Protein AF-A0A534BHU9-F1 (afdb_monomer)

Nearest PDB structures (foldseek):
  3d6w-assembly1_A  TM=8.985E-01  e=4.918E-09  Bacillus cereus ATCC 10987
  4xxe-assembly1_D  TM=8.549E-01  e=2.762E-06  Staphylococcus aureus subsp. aureus COL
  4g4k-assembly1_A  TM=8.585E-01  e=9.680E-06  Staphylococcus aureus
  4cbv-assembly2_F  TM=5.485E-01  e=4.728E-06  Streptococcus pneumoniae
  2cod-assembly1_A  TM=4.169E-01  e=1.077E-01  Homo sapiens

Radius of gyration: 25.85 Å; Cα contacts (8 Å, |Δi|>4): 212; chains: 1; bounding box: 42×49×82 Å

Structure (mmCIF, N/CA/C/O backbone):
data_AF-A0A534BHU9-F1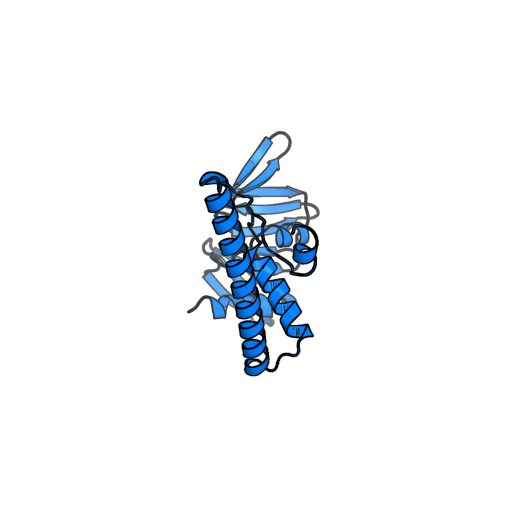
#
_entry.id   AF-A0A534BHU9-F1
#
loop_
_atom_site.group_PDB
_atom_site.id
_atom_site.type_symbol
_atom_site.label_atom_id
_atom_site.label_alt_id
_atom_site.label_comp_id
_atom_site.label_asym_id
_atom_site.label_entity_id
_atom_site.label_seq_id
_atom_site.pdbx_PDB_ins_code
_atom_site.Cartn_x
_atom_site.Cartn_y
_atom_site.Cartn_z
_atom_site.occupancy
_atom_site.B_iso_or_equiv
_atom_site.auth_seq_id
_atom_site.auth_comp_id
_atom_site.auth_asym_id
_atom_site.auth_atom_id
_atom_site.pdbx_PDB_model_num
ATOM 1 N N . TYR A 1 1 ? -9.095 -10.445 59.347 1.00 52.38 1 TYR A N 1
ATOM 2 C CA . TYR A 1 1 ? -9.124 -11.322 58.156 1.00 52.38 1 TYR A CA 1
ATOM 3 C C . TYR A 1 1 ? -8.771 -10.628 56.835 1.00 52.38 1 TYR A C 1
ATOM 5 O O . TYR A 1 1 ? -8.299 -11.319 55.950 1.00 52.38 1 TYR A O 1
ATOM 13 N N . ALA A 1 2 ? -8.911 -9.301 56.679 1.00 46.31 2 ALA A N 1
ATOM 14 C CA . ALA A 1 2 ? -8.532 -8.597 55.437 1.00 46.31 2 ALA A CA 1
ATOM 15 C C . ALA A 1 2 ? -7.009 -8.487 55.186 1.00 46.31 2 ALA A C 1
ATOM 17 O O . ALA A 1 2 ? -6.579 -8.342 54.048 1.00 46.31 2 ALA A O 1
ATOM 18 N N . ILE A 1 3 ? -6.189 -8.576 56.239 1.00 47.44 3 ILE A N 1
ATOM 19 C CA . ILE A 1 3 ? -4.742 -8.308 56.158 1.00 47.44 3 ILE A CA 1
ATOM 20 C C . ILE A 1 3 ? -3.952 -9.504 55.585 1.00 47.44 3 ILE A C 1
ATOM 22 O O . ILE A 1 3 ? -3.015 -9.293 54.830 1.00 47.44 3 ILE A O 1
ATOM 26 N N . GLN A 1 4 ? -4.378 -10.752 55.828 1.00 45.88 4 GLN A N 1
ATOM 27 C CA . GLN A 1 4 ? -3.722 -11.958 55.273 1.00 45.88 4 GLN A CA 1
ATOM 28 C C . GLN A 1 4 ? -3.989 -12.181 53.779 1.00 45.88 4 GLN A C 1
ATOM 30 O O . GLN A 1 4 ? -3.365 -13.023 53.145 1.00 45.88 4 GLN A O 1
ATOM 35 N N . ALA A 1 5 ? -4.937 -11.446 53.207 1.00 40.88 5 ALA A N 1
ATOM 36 C CA . ALA A 1 5 ? -5.355 -11.660 51.836 1.00 40.88 5 ALA A CA 1
ATOM 37 C C . ALA A 1 5 ? -4.507 -10.849 50.835 1.00 40.88 5 ALA A C 1
ATOM 39 O O . ALA A 1 5 ? -4.295 -11.272 49.698 1.00 40.88 5 ALA A O 1
ATOM 40 N N . PHE A 1 6 ? -3.923 -9.733 51.284 1.00 40.97 6 PHE A N 1
ATOM 41 C CA . PHE A 1 6 ? -3.024 -8.909 50.472 1.00 40.97 6 PHE A CA 1
ATOM 42 C C . PHE A 1 6 ? -1.741 -9.655 50.054 1.00 40.97 6 PHE A C 1
ATOM 44 O O . PHE A 1 6 ? -1.220 -9.406 48.970 1.00 40.97 6 PHE A O 1
ATOM 51 N N . GLU A 1 7 ? -1.280 -10.625 50.852 1.00 41.12 7 GLU A N 1
ATOM 52 C CA . GLU A 1 7 ? -0.132 -11.481 50.510 1.00 41.12 7 GLU A CA 1
ATOM 53 C C . GLU A 1 7 ? -0.468 -12.565 49.463 1.00 41.12 7 GLU A C 1
ATOM 55 O O . GLU A 1 7 ? 0.435 -13.118 48.839 1.00 41.12 7 GLU A O 1
ATOM 60 N N . ALA A 1 8 ? -1.751 -12.840 49.194 1.00 50.09 8 ALA A N 1
ATOM 61 C CA . ALA A 1 8 ? -2.192 -13.996 48.407 1.00 50.09 8 ALA A CA 1
ATOM 62 C C . ALA A 1 8 ? -2.598 -13.699 46.946 1.00 50.09 8 ALA A C 1
ATOM 64 O O . ALA A 1 8 ? -3.186 -14.566 46.302 1.00 50.09 8 ALA A O 1
ATOM 65 N N . ARG A 1 9 ? -2.320 -12.500 46.400 1.00 51.84 9 ARG A N 1
ATOM 66 C CA . ARG A 1 9 ? -2.707 -12.092 45.021 1.00 51.84 9 ARG A CA 1
ATOM 67 C C . ARG A 1 9 ? -4.161 -12.463 44.658 1.00 51.84 9 ARG A C 1
ATOM 69 O O . ARG A 1 9 ? -4.437 -12.906 43.543 1.00 51.84 9 ARG A O 1
ATOM 76 N N . ALA A 1 10 ? -5.095 -12.328 45.602 1.00 58.28 10 ALA A N 1
ATOM 77 C CA . ALA A 1 10 ? -6.489 -12.670 45.345 1.00 58.28 10 ALA A CA 1
ATOM 78 C C . ALA A 1 10 ? -7.069 -11.764 44.243 1.00 58.28 10 ALA A C 1
ATOM 80 O O . ALA A 1 10 ? -6.863 -10.551 44.253 1.00 58.28 10 ALA A O 1
ATOM 81 N N . VAL A 1 11 ? -7.794 -12.364 43.295 1.00 64.88 11 VAL A N 1
ATOM 82 C CA . VAL A 1 11 ? -8.365 -11.667 42.127 1.00 64.88 11 VAL A CA 1
ATOM 83 C C . VAL A 1 11 ? -9.511 -10.725 42.526 1.00 64.88 11 VAL A C 1
ATOM 85 O O . VAL A 1 11 ? -9.716 -9.704 41.874 1.00 64.88 11 VAL A O 1
ATOM 88 N N . ASP A 1 12 ? -10.255 -11.041 43.593 1.00 64.06 12 ASP A N 1
ATOM 89 C CA . ASP A 1 12 ? -11.304 -10.180 44.158 1.00 64.06 12 ASP A CA 1
ATOM 90 C C . ASP A 1 12 ? -11.687 -10.629 45.584 1.00 64.06 12 ASP A C 1
ATOM 92 O O . ASP A 1 12 ? -11.408 -11.765 45.977 1.00 64.06 12 ASP A O 1
ATOM 96 N N . TYR A 1 13 ? -12.377 -9.763 46.336 1.00 69.94 13 TYR A N 1
ATOM 97 C CA . TYR A 1 13 ? -12.886 -10.055 47.683 1.00 69.94 13 TYR A CA 1
ATOM 98 C C . TYR A 1 13 ? -14.406 -9.926 47.765 1.00 69.94 13 TYR A C 1
ATOM 100 O O . TYR A 1 13 ? -14.983 -8.897 47.408 1.00 69.94 13 TYR A O 1
ATOM 108 N N . LEU A 1 14 ? -15.049 -10.949 48.332 1.00 71.50 14 LEU A N 1
ATOM 109 C CA . LEU A 1 14 ? -16.479 -10.955 48.631 1.00 71.50 14 LEU A CA 1
ATOM 110 C C . LEU A 1 14 ? -16.693 -10.980 50.145 1.00 71.50 14 LEU A C 1
ATOM 112 O O . LEU A 1 14 ? -16.172 -11.849 50.846 1.00 71.50 14 LEU A O 1
ATOM 116 N N . LEU A 1 15 ? -17.461 -10.013 50.643 1.00 72.00 15 LEU A N 1
ATOM 117 C CA . LEU A 1 15 ? -17.857 -9.928 52.046 1.00 72.00 15 LEU A CA 1
ATOM 118 C C . LEU A 1 15 ? -19.221 -10.587 52.242 1.00 72.00 15 LEU A C 1
ATOM 120 O O . LEU A 1 15 ? -20.068 -10.552 51.353 1.00 72.00 15 LEU A O 1
ATOM 124 N N . LYS A 1 16 ? -19.421 -11.195 53.414 1.00 64.38 16 LYS A N 1
ATOM 125 C CA . LYS A 1 16 ? -20.725 -11.731 53.811 1.00 64.38 16 LYS A CA 1
ATOM 126 C C . LYS A 1 16 ? -21.612 -10.614 54.389 1.00 64.38 16 LYS A C 1
ATOM 128 O O . LYS A 1 16 ? -21.076 -9.759 55.095 1.00 64.38 16 LYS A O 1
ATOM 133 N N . PRO A 1 17 ? -22.944 -10.678 54.201 1.00 71.62 17 PRO A N 1
ATOM 134 C CA . PRO A 1 17 ? -23.668 -11.628 53.351 1.00 71.62 17 PRO A CA 1
ATOM 135 C C . PRO A 1 17 ? -23.374 -11.378 51.864 1.00 71.62 17 PRO A C 1
ATOM 137 O O . PRO A 1 17 ? -23.178 -10.241 51.450 1.00 71.62 17 PRO A O 1
ATOM 140 N N . ILE A 1 18 ? -23.267 -12.460 51.091 1.00 68.81 18 ILE A N 1
ATOM 141 C CA . ILE A 1 18 ? -22.828 -12.397 49.693 1.00 68.81 18 ILE A CA 1
ATOM 142 C C . ILE A 1 18 ? -23.961 -11.810 48.855 1.00 68.81 18 ILE A C 1
ATOM 144 O O . ILE A 1 18 ? -25.074 -12.323 48.878 1.00 68.81 18 ILE A O 1
ATOM 148 N N . ASP A 1 19 ? -23.650 -10.748 48.121 1.00 77.88 19 ASP A N 1
ATOM 149 C CA . ASP A 1 19 ? -24.538 -10.156 47.128 1.00 77.88 19 ASP A CA 1
ATOM 150 C C . ASP A 1 19 ? -24.344 -10.848 45.767 1.00 77.88 19 ASP A C 1
ATOM 152 O O . ASP A 1 19 ? -23.215 -10.960 45.275 1.00 77.88 19 ASP A O 1
ATOM 156 N N . ASP A 1 20 ? -25.434 -11.311 45.154 1.00 76.62 20 ASP A N 1
ATOM 157 C CA . ASP A 1 20 ? -25.399 -12.092 43.909 1.00 76.62 20 ASP A CA 1
ATOM 158 C C . ASP A 1 20 ? -24.826 -11.298 42.723 1.00 76.62 20 ASP A C 1
ATOM 160 O O . ASP A 1 20 ? -24.135 -11.858 41.860 1.00 76.62 20 ASP A O 1
ATOM 164 N N . ALA A 1 21 ? -25.044 -9.978 42.683 1.00 77.50 21 ALA A N 1
ATOM 165 C CA . ALA A 1 21 ? -24.487 -9.121 41.640 1.00 77.50 21 ALA A CA 1
ATOM 166 C C . ALA A 1 21 ? -22.966 -8.972 41.803 1.00 77.50 21 ALA A C 1
ATOM 168 O O . ALA A 1 21 ? -22.218 -9.083 40.825 1.00 77.50 21 ALA A O 1
ATOM 169 N N . ARG A 1 22 ? -22.482 -8.808 43.042 1.00 75.75 22 ARG A N 1
ATOM 170 C CA . ARG A 1 22 ? -21.045 -8.812 43.365 1.00 75.75 22 ARG A CA 1
ATOM 171 C C . ARG A 1 22 ? -20.397 -10.159 43.066 1.00 75.75 22 ARG A C 1
ATOM 173 O O . ARG A 1 22 ? -19.324 -10.184 42.468 1.00 75.75 22 ARG A O 1
ATOM 180 N N . PHE A 1 23 ? -21.054 -11.263 43.412 1.00 78.94 23 PHE A N 1
ATOM 181 C CA . PHE A 1 23 ? -20.570 -12.612 43.122 1.00 78.94 23 PHE A CA 1
ATOM 182 C C . PHE A 1 23 ? -20.411 -12.850 41.614 1.00 78.94 23 PHE A C 1
ATOM 184 O O . PHE A 1 23 ? -19.365 -13.317 41.156 1.00 78.94 23 PHE A O 1
ATOM 191 N N . THR A 1 24 ? -21.410 -12.449 40.826 1.00 80.75 24 THR A N 1
ATOM 192 C CA . THR A 1 24 ? -21.376 -12.563 39.362 1.00 80.75 24 THR A CA 1
ATOM 193 C C . THR A 1 24 ? -20.257 -11.713 38.756 1.00 80.75 24 THR A C 1
ATOM 195 O O . THR A 1 24 ? -19.508 -12.195 37.907 1.00 80.75 24 THR A O 1
ATOM 198 N N . ALA A 1 25 ? -20.083 -10.474 39.225 1.00 75.81 25 ALA A N 1
ATOM 199 C CA . ALA A 1 25 ? -19.005 -9.596 38.771 1.00 75.81 25 ALA A CA 1
ATOM 200 C C . ALA A 1 25 ? -17.612 -10.181 39.069 1.00 75.81 25 ALA A C 1
ATOM 202 O O . ALA A 1 25 ? -16.728 -10.151 38.210 1.00 75.81 25 ALA A O 1
ATOM 203 N N . THR A 1 26 ? -17.425 -10.770 40.253 1.00 81.06 26 THR A N 1
ATOM 204 C CA . THR A 1 26 ? -16.185 -11.465 40.618 1.00 81.06 26 THR A CA 1
ATOM 205 C C . THR A 1 26 ? -15.939 -12.692 39.733 1.00 81.06 26 THR A C 1
ATOM 207 O O . THR A 1 26 ? -14.820 -12.879 39.256 1.00 81.06 26 THR A O 1
ATOM 210 N N . LEU A 1 27 ? -16.964 -13.499 39.427 1.00 82.31 27 LEU A N 1
ATOM 211 C CA . LEU A 1 27 ? -16.830 -14.637 38.505 1.00 82.31 27 LEU A CA 1
ATOM 212 C C . LEU A 1 27 ? -16.425 -14.210 37.090 1.00 82.31 27 LEU A C 1
ATOM 214 O O . LEU A 1 27 ? -15.599 -14.881 36.467 1.00 82.31 27 LEU A O 1
ATOM 218 N N . THR A 1 28 ? -16.971 -13.103 36.582 1.00 81.06 28 THR A N 1
ATOM 219 C CA . THR A 1 28 ? -16.573 -12.541 35.283 1.00 81.06 28 THR A CA 1
ATOM 220 C C . THR A 1 28 ? -15.091 -12.175 35.281 1.00 81.06 28 THR A C 1
ATOM 222 O O . THR A 1 28 ? -14.356 -12.648 34.416 1.00 81.06 28 THR A O 1
ATOM 225 N N . ARG A 1 29 ? -14.622 -11.452 36.306 1.00 75.75 29 ARG A N 1
ATOM 226 C CA . ARG A 1 29 ? -13.206 -11.069 36.450 1.00 75.75 29 ARG A CA 1
ATOM 227 C C . ARG A 1 29 ? -12.275 -12.274 36.536 1.00 75.75 29 ARG A C 1
ATOM 229 O O . ARG A 1 29 ? -11.233 -12.293 35.890 1.00 75.75 29 ARG A O 1
ATOM 236 N N . VAL A 1 30 ? -12.654 -13.305 37.293 1.00 83.44 30 VAL A N 1
ATOM 237 C CA . VAL A 1 30 ? -11.871 -14.547 37.394 1.00 83.44 30 VAL A CA 1
ATOM 238 C C . VAL A 1 30 ? -11.801 -15.256 36.043 1.00 83.44 30 VAL A C 1
ATOM 240 O O . VAL A 1 30 ? -10.722 -15.675 35.631 1.00 83.44 30 VAL A O 1
ATOM 243 N N . ARG A 1 31 ? -12.921 -15.362 35.317 1.00 80.25 31 ARG A N 1
ATOM 244 C CA . ARG A 1 31 ? -12.945 -15.978 33.981 1.00 80.25 31 ARG A CA 1
ATOM 245 C C . ARG A 1 31 ? -12.089 -15.208 32.982 1.00 80.25 31 ARG A C 1
ATOM 247 O O . ARG A 1 31 ? -11.370 -15.835 32.211 1.00 80.25 31 ARG A O 1
ATOM 254 N N . GLU A 1 32 ? -12.149 -13.882 32.992 1.00 78.19 32 GLU A N 1
ATOM 255 C CA . GLU A 1 32 ? -11.298 -13.026 32.160 1.00 78.19 32 GLU A CA 1
ATOM 256 C C . GLU A 1 32 ? -9.820 -13.202 32.506 1.00 78.19 32 GLU A C 1
ATOM 258 O O . GLU A 1 32 ? -9.002 -13.388 31.609 1.00 78.19 32 GLU A O 1
ATOM 263 N N . HIS A 1 33 ? -9.485 -13.242 33.797 1.00 75.88 33 HIS A N 1
ATOM 264 C CA . HIS A 1 33 ? -8.118 -13.446 34.265 1.00 75.88 33 HIS A CA 1
ATOM 265 C C . HIS A 1 33 ? -7.564 -14.822 33.861 1.00 75.88 33 HIS A C 1
ATOM 267 O O . HIS A 1 33 ? -6.439 -14.920 33.374 1.00 75.88 33 HIS A O 1
ATOM 273 N N . VAL A 1 34 ? -8.368 -15.883 33.991 1.00 80.12 34 VAL A N 1
ATOM 274 C CA . VAL A 1 34 ? -8.000 -17.236 33.543 1.00 80.12 34 VAL A CA 1
ATOM 275 C C . VAL A 1 34 ? -7.830 -17.274 32.026 1.00 80.12 34 VAL A C 1
ATOM 277 O O . VAL A 1 34 ? -6.812 -17.762 31.553 1.00 80.12 34 VAL A O 1
ATOM 280 N N . ARG A 1 35 ? -8.769 -16.706 31.258 1.00 74.25 35 ARG A N 1
ATOM 281 C CA . ARG A 1 35 ? -8.675 -16.643 29.789 1.00 74.25 35 ARG A CA 1
ATOM 282 C C . ARG A 1 35 ? -7.431 -15.893 29.323 1.00 74.25 35 ARG A C 1
ATOM 284 O O . ARG A 1 35 ? -6.750 -16.374 28.425 1.00 74.25 35 ARG A O 1
ATOM 291 N N . ALA A 1 36 ? -7.127 -14.749 29.934 1.00 68.44 36 ALA A N 1
ATOM 292 C CA . ALA A 1 36 ? -5.945 -13.960 29.606 1.00 68.44 36 ALA A CA 1
ATOM 293 C C . ALA A 1 36 ? -4.651 -14.737 29.887 1.00 68.44 36 ALA A C 1
ATOM 295 O O . ALA A 1 36 ? -3.748 -14.742 29.053 1.00 68.44 36 ALA A O 1
ATOM 296 N N . ARG A 1 37 ? -4.585 -15.446 31.023 1.00 75.44 37 ARG A N 1
ATOM 297 C CA . ARG A 1 37 ? -3.434 -16.281 31.380 1.00 75.44 37 ARG A CA 1
ATOM 298 C C . ARG A 1 37 ? -3.267 -17.462 30.423 1.00 75.44 37 ARG A C 1
ATOM 300 O O . ARG A 1 37 ? -2.190 -17.647 29.878 1.00 75.44 37 ARG A O 1
ATOM 307 N N . THR A 1 38 ? -4.343 -18.197 30.143 1.00 74.62 38 THR A N 1
ATOM 308 C CA . THR A 1 38 ? -4.312 -19.329 29.206 1.00 74.62 38 THR A CA 1
ATOM 309 C C . THR A 1 38 ? -3.932 -18.892 27.792 1.00 74.62 38 THR A C 1
ATOM 311 O O . THR A 1 38 ? -3.168 -19.588 27.134 1.00 74.62 38 THR A O 1
ATOM 314 N N . ALA A 1 39 ? -4.419 -17.739 27.325 1.00 66.75 39 ALA A N 1
ATOM 315 C CA . ALA A 1 39 ? -4.053 -17.205 26.015 1.00 66.75 39 ALA A CA 1
ATOM 316 C C . ALA A 1 39 ? -2.567 -16.808 25.940 1.00 66.75 39 ALA A C 1
ATOM 318 O O . ALA A 1 39 ? -1.932 -17.038 24.913 1.00 66.75 39 ALA A O 1
ATOM 319 N N . ALA A 1 40 ? -2.007 -16.243 27.016 1.00 67.50 40 ALA A N 1
ATOM 320 C CA . ALA A 1 40 ? -0.579 -15.941 27.101 1.00 67.50 40 ALA A CA 1
ATOM 321 C C . ALA A 1 40 ? 0.268 -17.224 27.087 1.00 67.50 40 ALA A C 1
ATOM 323 O O . ALA A 1 40 ? 1.159 -17.343 26.252 1.00 67.50 40 ALA A O 1
ATOM 324 N N . ASP A 1 41 ? -0.090 -18.220 27.905 1.00 73.62 41 ASP A N 1
ATOM 325 C CA . ASP A 1 41 ? 0.606 -19.513 27.957 1.00 73.62 41 ASP A CA 1
ATOM 326 C C . ASP A 1 41 ? 0.547 -20.245 26.599 1.00 73.62 41 ASP A C 1
ATOM 328 O O . ASP A 1 41 ? 1.526 -20.834 26.143 1.00 73.62 41 ASP A O 1
ATOM 332 N N . GLN A 1 42 ? -0.604 -20.194 25.917 1.00 72.06 42 GLN A N 1
ATOM 333 C CA . GLN A 1 42 ? -0.780 -20.772 24.581 1.00 72.06 42 GLN A CA 1
ATOM 334 C C . GLN A 1 42 ? 0.060 -20.056 23.524 1.00 72.06 42 GLN A C 1
ATOM 336 O O . GLN A 1 42 ? 0.652 -20.719 22.675 1.00 72.06 42 GLN A O 1
ATOM 341 N N . ARG A 1 43 ? 0.118 -18.720 23.566 1.00 70.62 43 ARG A N 1
ATOM 342 C CA . ARG A 1 43 ? 0.974 -17.931 22.677 1.00 70.62 43 ARG A CA 1
ATOM 343 C C . ARG A 1 43 ? 2.435 -18.311 22.881 1.00 70.62 43 ARG A C 1
ATOM 345 O O . ARG A 1 43 ? 3.101 -18.614 21.903 1.00 70.62 43 ARG A O 1
ATOM 352 N N . ASP A 1 44 ? 2.909 -18.333 24.121 1.00 71.56 44 ASP A N 1
ATOM 353 C CA . ASP A 1 44 ? 4.317 -18.594 24.427 1.00 71.56 44 ASP A CA 1
ATOM 354 C C . ASP A 1 44 ? 4.720 -20.012 23.984 1.00 71.56 44 ASP A C 1
ATOM 356 O O . ASP A 1 44 ? 5.752 -20.193 23.341 1.00 71.56 44 ASP A O 1
ATOM 360 N N . ARG A 1 45 ? 3.830 -20.996 24.171 1.00 75.12 45 ARG A N 1
ATOM 361 C CA . ARG A 1 45 ? 4.017 -22.361 23.657 1.00 75.12 45 ARG A CA 1
ATOM 362 C C . ARG A 1 45 ? 4.036 -22.441 22.127 1.00 75.12 45 ARG A C 1
ATOM 364 O O . ARG A 1 45 ? 4.788 -23.226 21.560 1.00 75.12 45 ARG A O 1
ATOM 371 N N . LEU A 1 46 ? 3.193 -21.667 21.440 1.00 75.50 46 LEU A N 1
ATOM 372 C CA . LEU A 1 46 ? 3.215 -21.600 19.975 1.00 75.50 46 LEU A CA 1
ATOM 373 C C . LEU A 1 46 ? 4.514 -20.967 19.465 1.00 75.50 46 LEU A C 1
ATOM 375 O O . LEU A 1 46 ? 5.049 -21.422 18.458 1.00 75.50 46 LEU A O 1
ATOM 379 N N . LEU A 1 47 ? 5.026 -19.945 20.154 1.00 68.25 47 LEU A N 1
ATOM 380 C CA . LEU A 1 47 ? 6.284 -19.287 19.798 1.00 68.25 47 LEU A CA 1
ATOM 381 C C . LEU A 1 47 ? 7.480 -20.230 19.928 1.00 68.25 47 LEU A C 1
ATOM 383 O O . LEU A 1 47 ? 8.312 -20.267 19.025 1.00 68.25 47 LEU A O 1
ATOM 387 N N . GLU A 1 48 ? 7.519 -21.029 20.992 1.00 73.00 48 GLU A N 1
ATOM 388 C CA . GLU A 1 48 ? 8.539 -22.060 21.210 1.00 73.00 48 GLU A CA 1
ATOM 389 C C . GLU A 1 48 ? 8.564 -23.079 20.058 1.00 73.00 48 GLU A C 1
ATOM 391 O O . GLU A 1 48 ? 9.598 -23.287 19.425 1.00 73.00 48 GLU A O 1
ATOM 396 N N . ILE A 1 49 ? 7.397 -23.619 19.690 1.00 77.38 49 ILE A N 1
ATOM 397 C CA . ILE A 1 49 ? 7.267 -24.580 18.583 1.00 77.38 49 ILE A CA 1
ATOM 398 C C . ILE A 1 49 ? 7.701 -23.959 17.244 1.00 77.38 49 ILE A C 1
ATOM 400 O O . ILE A 1 49 ? 8.376 -24.603 16.441 1.00 77.38 49 ILE A O 1
ATOM 404 N N . ILE A 1 50 ? 7.314 -22.708 16.973 1.00 73.25 50 ILE A N 1
ATOM 405 C CA . ILE A 1 50 ? 7.680 -22.024 15.724 1.00 73.25 50 ILE A CA 1
ATOM 406 C C . ILE A 1 50 ? 9.194 -21.785 15.659 1.00 73.25 50 ILE A C 1
ATOM 408 O O . ILE A 1 50 ? 9.784 -21.989 14.594 1.00 73.25 50 ILE A O 1
ATOM 412 N N . ALA A 1 51 ? 9.828 -21.390 16.767 1.00 69.81 51 ALA A N 1
ATOM 413 C CA . ALA A 1 51 ? 11.276 -21.202 16.844 1.00 69.81 51 ALA A CA 1
ATOM 414 C C . ALA A 1 51 ? 12.034 -22.511 16.561 1.00 69.81 51 ALA A C 1
ATOM 416 O O . ALA A 1 51 ? 12.976 -22.514 15.766 1.00 69.81 51 ALA A O 1
ATOM 417 N N . GLU A 1 52 ? 11.572 -23.632 17.125 1.00 70.19 52 GLU A N 1
ATOM 418 C CA . GLU A 1 52 ? 12.145 -24.960 16.869 1.00 70.19 52 GLU A CA 1
ATOM 419 C C . GLU A 1 52 ? 12.004 -25.394 15.402 1.00 70.19 52 GLU A C 1
ATOM 421 O O . GLU A 1 52 ? 12.971 -25.861 14.800 1.00 70.19 52 GLU A O 1
ATOM 426 N N . ILE A 1 53 ? 10.821 -25.222 14.800 1.00 73.81 53 ILE A N 1
ATOM 427 C CA . ILE A 1 53 ? 10.550 -25.681 13.426 1.00 73.81 53 ILE A CA 1
ATOM 428 C C . ILE A 1 53 ? 11.303 -24.843 12.384 1.00 73.81 53 ILE A C 1
ATOM 430 O O . ILE A 1 53 ? 11.763 -25.374 11.373 1.00 73.81 53 ILE A O 1
ATOM 434 N N . THR A 1 54 ? 11.395 -23.528 12.590 1.00 68.44 54 THR A N 1
ATOM 435 C CA . THR A 1 54 ? 11.922 -22.599 11.578 1.00 68.44 54 THR A CA 1
ATOM 436 C C . THR A 1 54 ? 13.425 -22.350 11.688 1.00 68.44 54 THR A C 1
ATOM 438 O O . THR A 1 54 ? 14.004 -21.784 10.760 1.00 68.44 54 THR A O 1
ATOM 441 N N . GLY A 1 55 ? 14.070 -22.732 12.800 1.00 64.38 55 GLY A N 1
ATOM 442 C CA . GLY A 1 55 ? 15.498 -22.479 13.043 1.00 64.38 55 GLY A CA 1
ATOM 443 C C . GLY A 1 55 ? 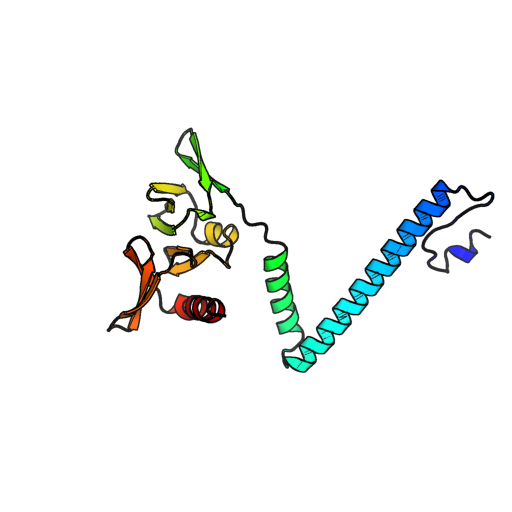15.876 -20.992 13.033 1.00 64.38 55 GLY A C 1
ATOM 444 O O . GLY A 1 55 ? 17.052 -20.640 12.942 1.00 64.38 55 GLY A O 1
ATOM 445 N N . CYS A 1 56 ? 14.881 -20.107 13.088 1.00 59.38 56 CYS A N 1
ATOM 446 C CA . CYS A 1 56 ? 15.045 -18.665 13.114 1.00 59.38 56 CYS A CA 1
ATOM 447 C C . CYS A 1 56 ? 15.251 -18.231 14.568 1.00 59.38 56 CYS A C 1
ATOM 449 O O . CYS A 1 56 ? 14.399 -18.487 15.415 1.00 59.38 56 CYS A O 1
ATOM 451 N N . GLY A 1 57 ? 16.386 -17.596 14.875 1.00 61.84 57 GLY A N 1
ATOM 452 C CA . GLY A 1 57 ? 16.670 -17.111 16.232 1.00 61.84 57 GLY A CA 1
ATOM 453 C C . GLY A 1 57 ? 15.641 -16.082 16.727 1.00 61.84 57 GLY A C 1
ATOM 454 O O . GLY A 1 57 ? 14.967 -15.440 15.920 1.00 61.84 57 GLY A O 1
ATOM 455 N N . GLU A 1 58 ? 15.559 -15.889 18.050 1.00 56.16 58 GLU A N 1
ATOM 456 C CA . GLU A 1 58 ? 14.562 -15.031 18.729 1.00 56.16 58 GLU A CA 1
ATOM 457 C C . GLU A 1 58 ? 14.384 -13.641 18.084 1.00 56.16 58 GLU A C 1
ATOM 459 O O . GLU A 1 58 ? 13.258 -13.208 17.851 1.00 56.16 58 GLU A O 1
ATOM 464 N N . LEU A 1 59 ? 15.479 -12.975 17.691 1.00 53.91 59 LEU A N 1
ATOM 465 C CA . LEU A 1 59 ? 15.443 -11.647 17.053 1.00 53.91 59 LEU A CA 1
ATOM 466 C C . LEU A 1 59 ? 14.726 -11.634 15.689 1.00 53.91 59 LEU A C 1
ATOM 468 O O . LEU A 1 59 ? 14.081 -10.646 15.339 1.00 53.91 59 LEU A O 1
ATOM 472 N N . ALA A 1 60 ? 14.826 -12.716 14.912 1.00 64.12 60 ALA A N 1
ATOM 473 C CA . ALA A 1 60 ? 14.141 -12.837 13.625 1.00 64.12 60 ALA A CA 1
ATOM 474 C C . ALA A 1 60 ? 12.643 -13.127 13.813 1.00 64.12 60 ALA A C 1
ATOM 476 O O . ALA A 1 60 ? 11.816 -12.676 13.018 1.00 64.12 60 ALA A O 1
ATOM 477 N N . LEU A 1 61 ? 12.286 -13.840 14.885 1.00 64.31 61 LEU A N 1
ATOM 478 C CA . LEU A 1 61 ? 10.900 -14.144 15.224 1.00 64.31 61 LEU A CA 1
ATOM 479 C C . LEU A 1 61 ? 10.149 -12.895 15.696 1.00 64.31 61 LEU A C 1
ATOM 481 O O . LEU A 1 61 ? 9.040 -12.650 15.225 1.00 64.31 61 LEU A O 1
ATOM 485 N N . ASP A 1 62 ? 10.765 -12.060 16.535 1.00 63.03 62 ASP A N 1
ATOM 486 C CA . ASP A 1 62 ? 10.183 -10.777 16.952 1.00 63.03 62 ASP A CA 1
ATOM 487 C C . ASP A 1 62 ? 9.896 -9.858 15.759 1.00 63.03 62 ASP A C 1
ATOM 489 O O . ASP A 1 62 ? 8.845 -9.213 15.696 1.00 63.03 62 ASP A O 1
ATOM 493 N N . GLU A 1 63 ? 10.784 -9.832 14.762 1.00 64.38 63 GLU A N 1
ATOM 494 C CA . GLU A 1 63 ? 10.565 -9.060 13.540 1.00 64.38 63 GLU A CA 1
ATOM 495 C C . GLU A 1 63 ? 9.396 -9.620 12.708 1.00 64.38 63 GLU A C 1
ATOM 497 O O . GLU A 1 63 ? 8.560 -8.857 12.207 1.00 64.38 63 GLU A O 1
ATOM 502 N N . LEU A 1 64 ? 9.282 -10.947 12.597 1.00 64.75 64 LEU A N 1
ATOM 503 C CA . LEU A 1 64 ? 8.161 -11.612 11.925 1.00 64.75 64 LEU A CA 1
ATOM 504 C C . LEU A 1 64 ? 6.831 -11.373 12.649 1.00 64.75 64 LEU A C 1
ATOM 506 O O . LEU A 1 64 ? 5.827 -11.084 11.996 1.00 64.75 64 LEU A O 1
ATOM 510 N N . LEU A 1 65 ? 6.818 -11.417 13.982 1.00 66.25 65 LEU A N 1
ATOM 511 C CA . LEU A 1 65 ? 5.641 -11.115 14.795 1.00 66.25 65 LEU A CA 1
ATOM 512 C C . LEU A 1 65 ? 5.265 -9.639 14.723 1.00 66.25 65 LEU A C 1
ATOM 514 O O . LEU A 1 65 ? 4.083 -9.330 14.621 1.00 66.25 65 LEU A O 1
ATOM 518 N N . ALA A 1 66 ? 6.227 -8.715 14.722 1.00 64.19 66 ALA A N 1
ATOM 519 C CA . ALA A 1 66 ? 5.959 -7.288 14.553 1.00 64.19 66 ALA A CA 1
ATOM 520 C C . ALA A 1 66 ? 5.357 -6.987 13.169 1.00 64.19 66 ALA A C 1
ATOM 522 O O . ALA A 1 66 ? 4.415 -6.195 13.057 1.00 64.19 66 ALA A O 1
ATOM 523 N N . ARG A 1 67 ? 5.848 -7.657 12.117 1.00 61.06 67 ARG A N 1
ATOM 524 C CA . ARG A 1 67 ? 5.253 -7.611 10.770 1.00 61.06 67 ARG A CA 1
ATOM 525 C C . ARG A 1 67 ? 3.852 -8.221 10.755 1.00 61.06 67 ARG A C 1
ATOM 527 O O . ARG A 1 67 ? 2.932 -7.600 10.227 1.00 61.06 67 ARG A O 1
ATOM 534 N N . GLY A 1 68 ? 3.670 -9.385 11.376 1.00 60.09 68 GLY A N 1
ATOM 535 C CA . GLY A 1 68 ? 2.377 -10.058 11.498 1.00 60.09 68 GLY A CA 1
ATOM 536 C C . GLY A 1 68 ? 1.357 -9.227 12.273 1.00 60.09 68 GLY A C 1
ATOM 537 O O . GLY A 1 68 ? 0.218 -9.090 11.845 1.00 60.09 68 GLY A O 1
ATOM 538 N N . ARG A 1 69 ? 1.776 -8.582 13.363 1.00 58.94 69 ARG A N 1
ATOM 539 C CA . ARG A 1 69 ? 0.932 -7.730 14.201 1.00 58.94 69 ARG A CA 1
ATOM 540 C C . ARG A 1 69 ? 0.526 -6.448 13.484 1.00 58.94 69 ARG A C 1
ATOM 542 O O . ARG A 1 69 ? -0.650 -6.119 13.504 1.00 58.94 69 ARG A O 1
ATOM 549 N N . LYS A 1 70 ? 1.432 -5.795 12.744 1.00 55.44 70 LYS A N 1
ATOM 550 C CA . LYS A 1 70 ? 1.055 -4.707 11.819 1.00 55.44 70 LYS A CA 1
ATOM 551 C C . LYS A 1 70 ? 0.069 -5.170 10.742 1.00 55.44 70 LYS A C 1
ATOM 553 O O . LYS A 1 70 ? -0.838 -4.423 10.401 1.00 55.44 70 LYS A O 1
ATOM 558 N N . ALA A 1 71 ? 0.219 -6.395 10.239 1.00 55.78 71 ALA A N 1
ATOM 559 C CA . ALA A 1 71 ? -0.698 -6.970 9.257 1.00 55.78 71 ALA A CA 1
ATOM 560 C C . ALA A 1 71 ? -2.068 -7.376 9.844 1.00 55.78 71 ALA A C 1
ATOM 562 O O . ALA A 1 71 ? -3.013 -7.555 9.081 1.00 55.78 71 ALA A O 1
ATOM 563 N N . ILE A 1 72 ? -2.183 -7.541 11.169 1.00 54.19 72 ILE A N 1
ATOM 564 C CA . ILE A 1 72 ? -3.433 -7.871 11.879 1.00 54.19 72 ILE A CA 1
ATOM 565 C C 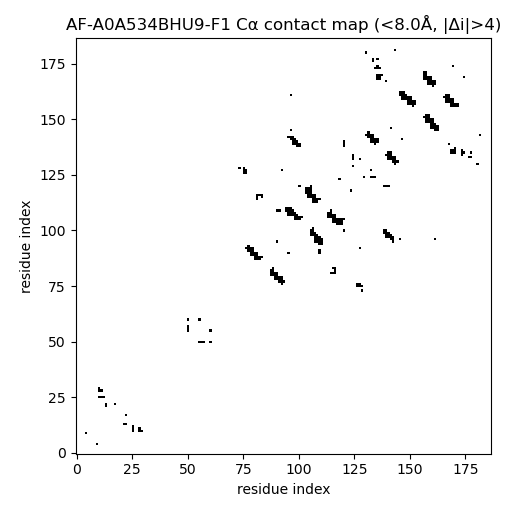. ILE A 1 72 ? -4.121 -6.601 12.419 1.00 54.19 72 ILE A C 1
ATOM 567 O O . ILE A 1 72 ? -5.342 -6.496 12.341 1.00 54.19 72 ILE A O 1
ATOM 571 N N . ASP A 1 73 ? -3.356 -5.615 12.902 1.00 52.78 73 ASP A N 1
ATOM 572 C CA . ASP A 1 73 ? -3.860 -4.322 13.405 1.00 52.78 73 ASP A CA 1
ATOM 573 C C . ASP A 1 73 ? -4.180 -3.315 12.271 1.00 52.78 73 ASP A C 1
ATOM 575 O O . ASP A 1 73 ? -4.771 -2.257 12.506 1.00 52.78 73 ASP A O 1
ATOM 579 N N . GLY A 1 74 ? -3.815 -3.637 11.025 1.00 53.09 74 GLY A N 1
ATOM 580 C CA . GLY A 1 74 ? -3.963 -2.795 9.838 1.00 53.09 74 GLY A CA 1
ATOM 581 C C . GLY A 1 74 ? -5.391 -2.707 9.299 1.00 53.09 74 GLY A C 1
ATOM 582 O O . GLY A 1 74 ? -5.689 -3.237 8.231 1.00 53.09 74 GLY A O 1
ATOM 583 N N . ARG A 1 75 ? -6.290 -1.983 9.978 1.00 63.78 75 ARG A N 1
ATOM 584 C CA . ARG A 1 75 ? -7.482 -1.455 9.289 1.00 63.78 75 ARG A CA 1
ATOM 585 C C . ARG A 1 75 ? -7.044 -0.349 8.331 1.00 63.78 75 ARG A C 1
ATOM 587 O O . ARG A 1 75 ? -7.068 0.831 8.671 1.00 63.78 75 ARG A O 1
ATOM 594 N N . HIS A 1 76 ? -6.619 -0.753 7.141 1.00 74.06 76 HIS A N 1
ATOM 595 C CA . HIS A 1 76 ? -6.422 0.147 6.014 1.00 74.06 76 HIS A CA 1
ATOM 596 C C . HIS A 1 76 ? -7.767 0.793 5.640 1.00 74.06 76 HIS A C 1
ATOM 598 O O . HIS A 1 76 ? -8.813 0.146 5.758 1.00 74.06 76 HIS A O 1
ATOM 604 N N . PRO A 1 77 ? -7.788 2.074 5.238 1.00 75.88 77 PRO A N 1
ATOM 605 C CA . PRO A 1 77 ? -9.028 2.755 4.916 1.00 75.88 77 PRO A CA 1
ATOM 606 C C . PRO A 1 77 ? -9.656 2.134 3.664 1.00 75.88 77 PRO A C 1
ATOM 608 O O . PRO A 1 77 ? -9.007 1.997 2.634 1.00 75.88 77 PRO A O 1
ATOM 611 N N . GLU A 1 78 ? -10.950 1.821 3.720 1.00 83.06 78 GLU A N 1
ATOM 612 C CA . GLU A 1 78 ? -11.704 1.370 2.537 1.00 83.06 78 GLU A CA 1
ATOM 613 C C . GLU A 1 78 ? -11.927 2.507 1.523 1.00 83.06 78 GLU A C 1
ATOM 615 O O . GLU A 1 78 ? -12.215 2.276 0.346 1.00 83.06 78 GLU A O 1
ATOM 620 N N . VAL A 1 79 ? -11.802 3.757 1.983 1.00 85.12 79 VAL A N 1
ATOM 621 C CA . VAL A 1 79 ? -12.059 4.969 1.206 1.00 85.12 79 VAL A CA 1
ATOM 622 C C . VAL A 1 79 ? -10.968 5.999 1.467 1.00 85.12 79 VAL A C 1
ATOM 624 O O . VAL A 1 79 ? -10.738 6.389 2.611 1.00 85.12 79 VAL A O 1
ATOM 627 N N . LEU A 1 80 ? -10.363 6.497 0.394 1.00 87.19 80 LEU A N 1
ATOM 628 C CA . LEU A 1 80 ? -9.357 7.544 0.412 1.00 87.19 80 LEU A CA 1
ATOM 629 C C . LEU A 1 80 ? -10.009 8.906 0.101 1.00 87.19 80 LEU A C 1
ATOM 631 O O . LEU A 1 80 ? -10.525 9.102 -1.003 1.00 87.19 80 LEU A O 1
ATOM 635 N N . PRO A 1 81 ? -10.038 9.858 1.051 1.00 84.38 81 PRO A N 1
ATOM 636 C CA . PRO A 1 81 ? -10.510 11.211 0.783 1.00 84.38 81 PRO A CA 1
ATOM 637 C C . PRO A 1 81 ? -9.434 12.011 0.035 1.00 84.38 81 PRO A C 1
ATOM 639 O O . PRO A 1 81 ? -8.344 12.239 0.553 1.00 84.38 81 PRO A O 1
ATOM 642 N N . ILE A 1 82 ? -9.753 12.477 -1.169 1.00 87.38 82 ILE A N 1
ATOM 643 C CA . ILE A 1 82 ? -8.867 13.282 -2.011 1.00 87.38 82 ILE A CA 1
ATOM 644 C C . ILE A 1 82 ? -9.427 14.695 -2.100 1.00 87.38 82 ILE A C 1
ATOM 646 O O . ILE A 1 82 ? -10.539 14.919 -2.580 1.00 87.38 82 ILE A O 1
ATOM 650 N N . ARG A 1 83 ? -8.645 15.670 -1.640 1.00 78.81 83 ARG A N 1
ATOM 651 C CA . ARG A 1 83 ? -9.028 17.079 -1.700 1.00 78.81 83 ARG A CA 1
ATOM 652 C C . ARG A 1 83 ? -8.695 17.659 -3.072 1.00 78.81 83 ARG A C 1
ATOM 654 O O . ARG A 1 83 ? -7.528 17.874 -3.385 1.00 78.81 83 ARG A O 1
ATOM 661 N N . GLN A 1 84 ? -9.722 17.966 -3.854 1.00 78.19 84 GLN A N 1
ATOM 662 C CA . GLN A 1 84 ? -9.617 18.638 -5.146 1.00 78.19 84 GLN A CA 1
ATOM 663 C C . GLN A 1 84 ? -10.081 20.093 -4.983 1.00 78.19 84 GLN A C 1
ATOM 665 O O . GLN A 1 84 ? -11.258 20.430 -5.092 1.00 78.19 84 GLN A O 1
ATOM 670 N N . GLY A 1 85 ? -9.145 20.978 -4.625 1.00 77.12 85 GLY A N 1
ATOM 671 C CA . GLY A 1 85 ? -9.440 22.391 -4.370 1.00 77.12 85 GLY A CA 1
ATOM 672 C C . GLY A 1 85 ? -10.354 22.606 -3.153 1.00 77.12 85 GLY A C 1
ATOM 673 O O . GLY A 1 85 ? -9.902 22.516 -2.004 1.00 77.12 85 GLY A O 1
ATOM 674 N N . ARG A 1 86 ? -11.629 22.942 -3.408 1.00 78.19 86 ARG A N 1
ATOM 675 C CA . ARG A 1 86 ? -12.662 23.178 -2.376 1.00 78.19 86 ARG A CA 1
ATOM 676 C C . ARG A 1 86 ? -13.518 21.950 -2.070 1.00 78.19 86 ARG A C 1
ATOM 678 O O . ARG A 1 86 ? -14.217 21.961 -1.062 1.00 78.19 86 ARG A O 1
ATOM 685 N N . GLU A 1 87 ? -13.434 20.910 -2.889 1.00 79.38 87 GLU A N 1
ATOM 686 C CA . GLU A 1 87 ? -14.231 19.696 -2.740 1.00 79.38 87 GLU A CA 1
ATOM 687 C C . GLU A 1 87 ? -13.363 18.535 -2.246 1.00 79.38 87 GLU A C 1
ATOM 689 O O . GLU A 1 87 ? -12.166 18.453 -2.534 1.00 79.38 87 GLU A O 1
ATOM 694 N N . THR A 1 88 ? -13.968 17.633 -1.475 1.00 82.00 88 THR A N 1
ATOM 695 C CA . THR A 1 88 ? -13.331 16.384 -1.044 1.00 82.00 88 THR A CA 1
ATOM 696 C C . THR A 1 88 ? -14.040 15.234 -1.737 1.00 82.00 88 THR A C 1
ATOM 698 O O . THR A 1 88 ? -15.180 14.911 -1.404 1.00 82.00 88 THR A O 1
ATOM 701 N N . VAL A 1 89 ? -13.353 14.606 -2.685 1.00 86.00 89 VAL A N 1
ATOM 702 C CA . VAL A 1 89 ? -13.841 13.426 -3.397 1.00 86.00 89 VAL A CA 1
ATOM 703 C C . VAL A 1 89 ? -13.456 12.188 -2.598 1.00 86.00 89 VAL A C 1
ATOM 705 O O . VAL A 1 89 ? -12.314 12.040 -2.169 1.00 86.00 89 VAL A O 1
ATOM 708 N N . ARG A 1 90 ? -14.410 11.290 -2.368 1.00 87.31 90 ARG A N 1
ATOM 709 C CA . ARG A 1 90 ? -14.171 10.021 -1.676 1.00 87.31 90 ARG A CA 1
ATOM 710 C C . ARG A 1 90 ? -13.945 8.925 -2.711 1.00 87.31 90 ARG A C 1
ATOM 712 O O . ARG A 1 90 ? -14.887 8.543 -3.395 1.00 87.31 90 ARG A O 1
ATOM 719 N N . VAL A 1 91 ? -12.718 8.422 -2.811 1.00 88.50 91 VAL A N 1
ATOM 720 C CA . VAL A 1 91 ? -12.352 7.353 -3.751 1.00 88.50 91 VAL A CA 1
ATOM 721 C C . VAL A 1 91 ? -12.318 6.021 -3.018 1.00 88.50 91 VAL A C 1
ATOM 723 O O . VAL A 1 91 ? -11.664 5.901 -1.985 1.00 88.50 91 VAL A O 1
ATOM 726 N N . SER A 1 92 ? -13.024 5.011 -3.526 1.00 89.62 92 SER A N 1
ATOM 727 C CA . SER A 1 92 ? -12.945 3.661 -2.960 1.00 89.62 92 SER A CA 1
ATOM 728 C C . SER A 1 92 ? -11.567 3.069 -3.239 1.00 89.62 92 SER A C 1
ATOM 730 O O . SER A 1 92 ? -11.153 2.987 -4.396 1.00 89.62 92 SER A O 1
ATOM 732 N N . VAL A 1 93 ? -10.872 2.610 -2.199 1.00 89.69 93 VAL A N 1
ATOM 733 C CA . VAL A 1 93 ? -9.541 2.007 -2.347 1.00 89.69 93 VAL A CA 1
ATOM 734 C C . VAL A 1 93 ? -9.607 0.738 -3.196 1.00 89.69 93 VAL A C 1
ATOM 736 O O . VAL A 1 93 ? -8.733 0.513 -4.024 1.00 89.69 93 VAL A O 1
ATOM 739 N N . ALA A 1 94 ? -10.690 -0.035 -3.098 1.00 88.00 94 ALA A N 1
ATOM 740 C CA . ALA A 1 94 ? -10.898 -1.225 -3.923 1.00 88.00 94 ALA A CA 1
ATOM 741 C C . ALA A 1 94 ? -10.988 -0.926 -5.433 1.00 88.00 94 ALA A C 1
ATOM 743 O O . ALA A 1 94 ? -10.712 -1.809 -6.238 1.00 88.00 94 ALA A O 1
ATOM 744 N N . SER A 1 95 ? -11.363 0.303 -5.810 1.00 89.62 95 SER A N 1
ATOM 745 C CA . SER A 1 95 ? -11.455 0.731 -7.212 1.00 89.62 95 SER A CA 1
ATOM 746 C C . SER A 1 95 ? -10.145 1.270 -7.788 1.00 89.62 95 SER A C 1
ATOM 748 O O . SER A 1 95 ? -10.086 1.524 -8.988 1.00 89.62 95 SER A O 1
ATOM 750 N N . ILE A 1 96 ? -9.113 1.463 -6.957 1.00 92.81 96 ILE A N 1
ATOM 751 C CA . ILE A 1 96 ? -7.812 1.972 -7.400 1.00 92.81 96 ILE A CA 1
ATOM 752 C C . ILE A 1 96 ? -7.076 0.867 -8.159 1.00 92.81 96 ILE A C 1
ATOM 754 O O . ILE A 1 96 ? -6.844 -0.222 -7.629 1.00 92.81 96 ILE A O 1
ATOM 758 N N . GLU A 1 97 ? -6.676 1.177 -9.386 1.00 92.31 97 GLU A N 1
ATOM 759 C CA . GLU A 1 97 ? -5.939 0.292 -10.286 1.00 92.31 97 GLU A CA 1
ATOM 760 C C . GLU A 1 97 ? -4.429 0.456 -10.086 1.00 92.31 97 GLU A C 1
ATOM 762 O O . GLU A 1 97 ? -3.693 -0.510 -9.867 1.00 92.31 97 GLU A O 1
ATOM 767 N N . TRP A 1 98 ? -3.965 1.704 -10.106 1.00 94.38 98 TRP A N 1
ATOM 768 C CA . TRP A 1 98 ? -2.565 2.059 -9.913 1.00 94.38 98 TRP A CA 1
ATOM 769 C C . TRP A 1 98 ? -2.419 3.528 -9.524 1.00 94.38 98 TRP A C 1
ATOM 771 O O . TRP A 1 98 ? -3.347 4.330 -9.643 1.00 94.38 98 TRP A O 1
ATOM 781 N N . ILE A 1 99 ? -1.236 3.866 -9.025 1.00 94.56 99 ILE A N 1
ATOM 782 C CA . ILE A 1 99 ? -0.864 5.214 -8.622 1.00 94.56 99 ILE A CA 1
ATOM 783 C C . ILE A 1 99 ? 0.509 5.529 -9.197 1.00 94.56 99 ILE A C 1
ATOM 785 O O . ILE A 1 99 ? 1.441 4.740 -9.012 1.00 94.56 99 ILE A O 1
ATOM 789 N N . ASP A 1 100 ? 0.652 6.686 -9.836 1.00 94.06 100 ASP A N 1
ATOM 790 C CA . ASP A 1 100 ? 1.934 7.197 -10.310 1.00 94.06 100 ASP A CA 1
ATOM 791 C C . ASP A 1 100 ? 2.266 8.587 -9.752 1.00 94.06 100 ASP A C 1
ATOM 793 O O . ASP A 1 100 ? 1.390 9.362 -9.371 1.00 94.06 100 ASP A O 1
ATOM 797 N N . ALA A 1 101 ? 3.561 8.885 -9.652 1.00 90.88 101 ALA A N 1
A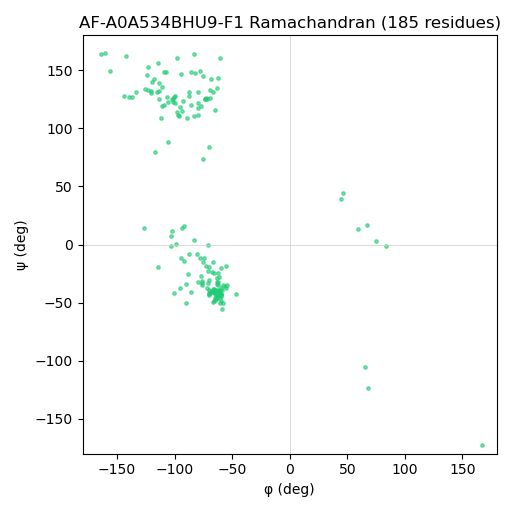TOM 798 C CA . ALA A 1 101 ? 4.044 10.167 -9.153 1.00 90.88 101 ALA A CA 1
ATOM 799 C C . ALA A 1 101 ? 4.282 11.170 -10.294 1.00 90.88 101 ALA A C 1
ATOM 801 O O . ALA A 1 101 ? 5.127 10.942 -11.162 1.00 90.88 101 ALA A O 1
ATOM 802 N N . ALA A 1 102 ? 3.627 12.326 -10.205 1.00 88.75 102 ALA A N 1
ATOM 803 C CA . ALA A 1 102 ? 3.781 13.492 -11.067 1.00 88.75 102 ALA A CA 1
ATOM 804 C C . ALA A 1 102 ? 4.296 14.693 -10.245 1.00 88.75 102 ALA A C 1
ATOM 806 O O . ALA A 1 102 ? 3.547 15.582 -9.833 1.00 88.75 102 ALA A O 1
ATOM 807 N N . GLY A 1 103 ? 5.605 14.710 -9.975 1.00 85.81 103 GLY A N 1
ATOM 808 C CA . GLY A 1 103 ? 6.229 15.719 -9.110 1.00 85.81 103 GLY A CA 1
ATOM 809 C C . GLY A 1 103 ? 5.791 15.557 -7.651 1.00 85.81 103 GLY A C 1
ATOM 810 O O . GLY A 1 103 ? 5.947 14.478 -7.083 1.00 85.81 103 GLY A O 1
ATOM 811 N N . ASP A 1 104 ? 5.221 16.614 -7.067 1.00 86.25 104 ASP A N 1
ATOM 812 C CA . ASP A 1 104 ? 4.699 16.626 -5.686 1.00 86.25 104 ASP A CA 1
ATOM 813 C C . ASP A 1 104 ? 3.269 16.062 -5.566 1.00 86.25 104 ASP A C 1
ATOM 815 O O . ASP A 1 104 ? 2.649 16.107 -4.497 1.00 86.25 104 ASP A O 1
ATOM 819 N N . TYR A 1 105 ? 2.723 15.569 -6.678 1.00 91.12 105 TYR A N 1
ATOM 820 C CA . TYR A 1 105 ? 1.363 15.068 -6.771 1.00 91.12 105 TYR A CA 1
ATOM 821 C C . TYR A 1 105 ? 1.346 13.604 -7.188 1.00 91.12 105 TYR A C 1
ATOM 823 O O . TYR A 1 105 ? 2.095 13.182 -8.063 1.00 91.12 105 TYR A O 1
ATOM 831 N N . MET A 1 106 ? 0.458 12.838 -6.574 1.00 92.56 106 MET A N 1
ATOM 832 C CA . MET A 1 106 ? 0.191 11.443 -6.878 1.00 92.56 106 MET A CA 1
ATOM 833 C C . MET A 1 106 ? -1.091 11.365 -7.703 1.00 92.56 106 MET A C 1
ATOM 835 O O . MET A 1 106 ? -2.148 11.835 -7.272 1.00 92.56 106 MET A O 1
ATOM 839 N N . CYS A 1 107 ? -0.991 10.776 -8.884 1.00 94.00 107 CYS A N 1
ATOM 840 C CA . CYS A 1 107 ? -2.108 10.497 -9.769 1.00 94.00 107 CYS A CA 1
ATOM 841 C C . CYS A 1 107 ? -2.670 9.121 -9.411 1.00 94.00 107 CYS A C 1
ATOM 843 O O . CYS A 1 107 ? -2.028 8.100 -9.632 1.00 94.00 107 CYS A O 1
ATOM 845 N N . ILE A 1 108 ? -3.855 9.100 -8.812 1.00 93.62 108 ILE A N 1
ATOM 846 C CA . ILE A 1 108 ? -4.567 7.895 -8.395 1.00 93.62 108 ILE A CA 1
ATOM 847 C C . ILE A 1 108 ? -5.569 7.544 -9.487 1.00 93.62 108 ILE A C 1
ATOM 849 O O . ILE A 1 108 ? -6.546 8.268 -9.685 1.00 93.62 108 ILE A O 1
ATOM 853 N N . HIS A 1 109 ? -5.339 6.436 -10.182 1.00 92.88 109 HIS A N 1
ATOM 854 C CA . HIS A 1 109 ? -6.228 5.947 -11.233 1.00 92.88 109 HIS A CA 1
ATOM 855 C C . HIS A 1 109 ? -7.203 4.944 -10.638 1.00 92.88 109 HIS A C 1
ATOM 857 O O . HIS A 1 109 ? -6.790 3.890 -10.151 1.00 92.88 109 HIS A O 1
ATOM 863 N N . ALA A 1 110 ? -8.486 5.289 -10.638 1.00 91.38 110 ALA A N 1
ATOM 864 C CA . ALA A 1 110 ? -9.536 4.491 -10.030 1.00 91.38 110 ALA A CA 1
ATOM 865 C C . ALA A 1 110 ? -10.797 4.479 -10.896 1.00 91.38 110 ALA A C 1
ATOM 867 O O . ALA A 1 110 ? -11.322 5.539 -11.244 1.00 91.38 110 ALA A O 1
ATOM 868 N N . ALA A 1 111 ? -11.295 3.281 -11.221 1.00 86.25 111 ALA A N 1
ATOM 869 C CA . ALA A 1 111 ? -12.481 3.072 -12.057 1.00 86.25 111 ALA A CA 1
ATOM 870 C C . ALA A 1 111 ? -12.484 3.933 -13.343 1.00 86.25 111 ALA A C 1
ATOM 872 O O . ALA A 1 111 ? -13.487 4.571 -13.670 1.00 86.25 111 ALA A O 1
ATOM 873 N N . GLY A 1 112 ? -11.343 4.004 -14.038 1.00 84.69 112 GLY A N 1
ATOM 874 C CA . GLY A 1 112 ? -11.179 4.804 -15.259 1.00 84.69 112 GLY A CA 1
ATOM 875 C C . GLY A 1 112 ? -11.068 6.327 -15.076 1.00 84.69 112 GLY A C 1
ATOM 876 O O . GLY A 1 112 ? -10.956 7.038 -16.072 1.00 84.69 112 GLY A O 1
ATOM 877 N N . ASN A 1 113 ? -11.069 6.849 -13.844 1.00 87.44 113 ASN A N 1
ATOM 878 C CA . ASN A 1 113 ? -10.844 8.268 -13.551 1.00 87.44 113 ASN A CA 1
ATOM 879 C C . ASN A 1 113 ? -9.482 8.493 -12.883 1.00 87.44 113 ASN A C 1
ATOM 881 O O . ASN A 1 113 ? -9.024 7.665 -12.097 1.00 87.44 113 ASN A O 1
ATOM 885 N N . THR A 1 114 ? -8.861 9.648 -13.132 1.00 91.12 114 THR A N 1
ATOM 886 C CA . THR A 1 114 ? -7.611 10.047 -12.468 1.00 91.12 114 THR A CA 1
ATOM 887 C C . THR A 1 114 ? -7.880 11.129 -11.429 1.00 91.12 114 THR A C 1
ATOM 889 O O . THR A 1 114 ? -8.381 12.210 -11.741 1.00 91.12 114 THR A O 1
ATOM 892 N N . HIS A 1 115 ? -7.500 10.861 -10.184 1.00 88.31 115 HIS A N 1
ATOM 893 C CA . HIS A 1 115 ? -7.590 11.801 -9.076 1.00 88.31 115 HIS A CA 1
ATOM 894 C C . HIS A 1 115 ? -6.200 12.249 -8.639 1.00 88.31 115 HIS A C 1
ATOM 896 O O . HIS A 1 115 ? -5.303 11.433 -8.464 1.00 88.31 115 HIS A O 1
ATOM 902 N N . ILE A 1 116 ? -6.026 13.547 -8.410 1.00 89.81 116 ILE A N 1
ATOM 903 C CA . ILE A 1 116 ? -4.734 14.111 -8.019 1.00 89.81 116 ILE A CA 1
ATOM 904 C C . ILE A 1 116 ? -4.720 14.336 -6.508 1.00 89.81 116 ILE A C 1
ATOM 906 O O . ILE A 1 116 ? -5.548 15.078 -5.978 1.00 89.81 116 ILE A O 1
ATOM 910 N N . LEU A 1 117 ? -3.767 13.713 -5.821 1.00 87.94 117 LEU A N 1
ATOM 911 C CA . LEU A 1 117 ? -3.524 13.870 -4.391 1.00 87.94 117 LEU A CA 1
ATOM 912 C C . LEU A 1 117 ? -2.152 14.505 -4.171 1.00 87.94 117 LEU A C 1
ATOM 914 O O . LEU A 1 117 ? -1.157 14.032 -4.706 1.00 87.94 117 LEU A O 1
ATOM 918 N N . ARG A 1 118 ? -2.062 15.546 -3.342 1.00 85.50 118 ARG A N 1
ATOM 919 C CA . ARG A 1 118 ? -0.760 16.038 -2.873 1.00 85.50 118 ARG A CA 1
ATOM 920 C C . ARG A 1 118 ? -0.262 15.140 -1.741 1.00 85.50 118 ARG A C 1
ATOM 922 O O . ARG A 1 118 ? -0.954 15.017 -0.735 1.00 85.50 118 ARG A O 1
ATOM 929 N N . GLY A 1 119 ? 0.915 14.548 -1.903 1.00 86.06 119 GLY A N 1
ATOM 930 C CA . GLY A 1 119 ? 1.491 13.616 -0.935 1.00 86.06 119 GLY A CA 1
ATOM 931 C C . GLY A 1 119 ? 2.674 12.855 -1.518 1.00 86.06 119 GLY A C 1
ATOM 932 O O . GLY A 1 119 ? 3.124 13.140 -2.629 1.00 86.06 119 GLY A O 1
ATOM 933 N N . THR A 1 120 ? 3.181 11.878 -0.775 1.00 88.50 120 THR A N 1
ATOM 934 C CA . THR A 1 120 ? 4.330 11.068 -1.190 1.00 88.50 120 THR A CA 1
ATOM 935 C C . THR A 1 120 ? 3.962 9.604 -1.412 1.00 88.50 120 THR A C 1
ATOM 937 O O . THR A 1 120 ? 3.041 9.062 -0.804 1.00 88.50 120 THR A O 1
ATOM 940 N N . MET A 1 121 ? 4.759 8.916 -2.234 1.00 89.50 121 MET A N 1
ATOM 941 C CA . MET A 1 121 ? 4.652 7.463 -2.419 1.00 89.50 121 MET A CA 1
ATOM 942 C C . MET A 1 121 ? 4.741 6.697 -1.094 1.00 89.50 121 MET A C 1
ATOM 944 O O . MET A 1 121 ? 4.079 5.682 -0.930 1.00 89.50 121 MET A O 1
ATOM 948 N N . LYS A 1 122 ? 5.557 7.187 -0.152 1.00 88.25 122 LYS A N 1
ATOM 949 C CA . LYS A 1 122 ? 5.756 6.546 1.150 1.00 88.25 122 LYS A CA 1
ATOM 950 C C . LYS A 1 122 ? 4.510 6.668 2.031 1.00 88.25 122 LYS A C 1
ATOM 952 O O . LYS A 1 122 ? 4.109 5.688 2.640 1.00 88.25 122 LYS A O 1
ATOM 957 N N . GLU A 1 123 ? 3.887 7.844 2.060 1.00 87.06 123 GLU A N 1
ATOM 958 C CA . GLU A 1 123 ? 2.624 8.054 2.782 1.00 87.06 123 GLU A CA 1
ATOM 959 C C . GLU A 1 123 ? 1.525 7.135 2.239 1.00 87.06 123 GLU A C 1
ATOM 961 O O . GLU A 1 123 ? 0.799 6.516 3.009 1.00 87.06 123 GLU A O 1
ATOM 966 N N . LEU A 1 124 ? 1.444 6.991 0.912 1.00 89.19 124 LEU A N 1
ATOM 967 C CA . LEU A 1 124 ? 0.511 6.060 0.281 1.00 89.19 124 LEU A CA 1
ATOM 968 C C . LEU A 1 124 ? 0.805 4.594 0.640 1.00 89.19 124 LEU A C 1
ATOM 970 O O . LEU A 1 124 ? -0.126 3.850 0.922 1.00 89.19 124 LEU A O 1
ATOM 974 N N . GLU A 1 125 ? 2.073 4.177 0.676 1.00 88.06 125 GLU A N 1
ATOM 975 C CA . GLU A 1 125 ? 2.465 2.824 1.111 1.00 88.06 125 GLU A CA 1
ATOM 976 C C . GLU A 1 125 ? 2.103 2.531 2.575 1.00 88.06 125 GLU A C 1
ATOM 978 O O . GLU A 1 125 ? 1.824 1.386 2.913 1.00 88.06 125 GLU A O 1
ATOM 983 N N . GLU A 1 126 ? 2.124 3.538 3.450 1.00 85.38 126 GLU A N 1
ATOM 984 C CA . GLU A 1 126 ? 1.797 3.365 4.870 1.00 85.38 126 GLU A CA 1
ATOM 985 C C . GLU A 1 126 ? 0.289 3.231 5.111 1.00 85.38 126 GLU A C 1
ATOM 987 O O . GLU A 1 126 ? -0.125 2.512 6.023 1.00 85.38 126 GLU A O 1
ATOM 992 N N . ILE A 1 127 ? -0.536 3.906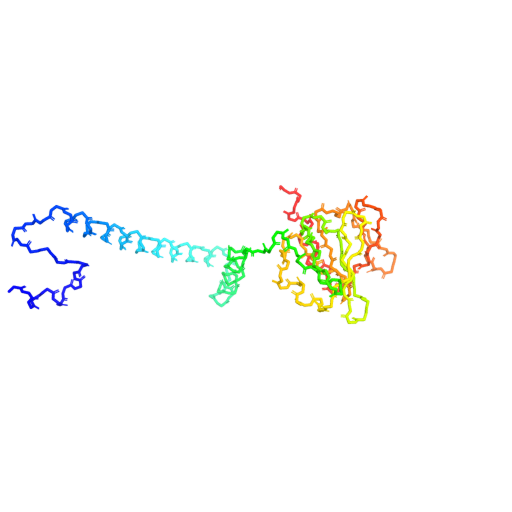 4.304 1.00 83.44 127 ILE A N 1
ATOM 993 C CA . ILE A 1 127 ? -1.994 3.878 4.464 1.00 83.44 127 ILE A CA 1
ATOM 994 C C . ILE A 1 127 ? -2.657 2.748 3.676 1.00 83.44 127 ILE A C 1
ATOM 996 O O . ILE A 1 127 ? -3.661 2.214 4.140 1.00 83.44 127 ILE A O 1
ATOM 1000 N N . LEU A 1 128 ? -2.139 2.380 2.502 1.00 87.56 128 LEU A N 1
ATOM 1001 C CA . LEU A 1 128 ? -2.736 1.353 1.647 1.00 87.56 128 LEU A CA 1
ATOM 1002 C C . LEU A 1 128 ? -2.413 -0.050 2.160 1.00 87.56 128 LEU A C 1
ATOM 1004 O O . LEU A 1 128 ? -1.356 -0.278 2.743 1.00 87.56 128 LEU A O 1
ATOM 1008 N N . ASP A 1 129 ? -3.326 -0.995 1.928 1.00 85.50 129 ASP A N 1
ATOM 1009 C CA . ASP A 1 129 ? -3.110 -2.388 2.322 1.00 85.50 129 ASP A CA 1
ATOM 1010 C C . ASP A 1 129 ? -1.940 -2.984 1.528 1.00 85.50 129 ASP A C 1
ATOM 1012 O O . ASP A 1 129 ? -2.069 -3.126 0.309 1.00 85.50 129 ASP A O 1
ATOM 1016 N N . PRO A 1 130 ? -0.824 -3.373 2.173 1.00 83.88 130 PRO A N 1
ATOM 1017 C CA . PRO A 1 130 ? 0.346 -3.907 1.485 1.00 83.88 130 PRO A CA 1
ATOM 1018 C C . PRO A 1 130 ? 0.089 -5.266 0.819 1.00 83.88 130 PRO A C 1
ATOM 1020 O O . PRO A 1 130 ? 0.889 -5.698 -0.006 1.00 83.88 130 PRO A O 1
ATOM 1023 N N . ARG A 1 131 ? -1.005 -5.962 1.163 1.00 82.19 131 ARG A N 1
ATOM 1024 C CA . ARG A 1 131 ? -1.420 -7.208 0.496 1.00 82.19 131 ARG A CA 1
ATOM 1025 C C . ARG A 1 131 ? -2.081 -6.9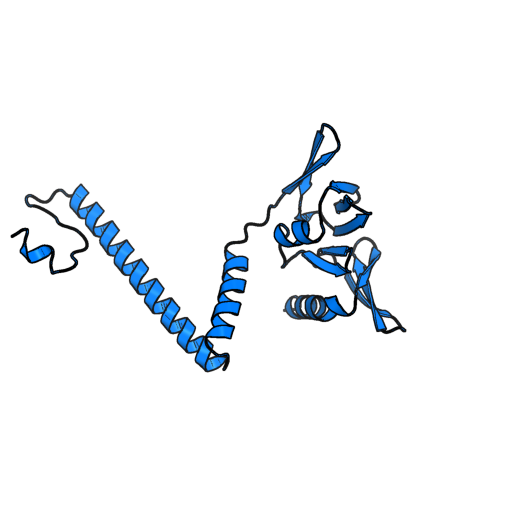44 -0.852 1.00 82.19 131 ARG A C 1
ATOM 1027 O O . ARG A 1 131 ? -2.063 -7.809 -1.722 1.00 82.19 131 ARG A O 1
ATOM 1034 N N . LEU A 1 132 ? -2.691 -5.770 -1.007 1.00 86.06 132 LEU A N 1
ATOM 1035 C CA . LEU A 1 132 ? -3.385 -5.362 -2.226 1.00 86.06 132 LEU A CA 1
ATOM 1036 C C . LEU A 1 132 ? -2.518 -4.435 -3.070 1.00 86.06 132 LEU A C 1
ATOM 1038 O O . LEU A 1 132 ? -2.471 -4.583 -4.285 1.00 86.06 132 LEU A O 1
ATOM 1042 N N . PHE A 1 133 ? -1.819 -3.499 -2.435 1.00 90.38 133 PHE A N 1
ATOM 1043 C CA . PHE A 1 133 ? -1.028 -2.471 -3.087 1.00 90.38 133 PHE A CA 1
ATOM 1044 C C . PHE A 1 133 ? 0.455 -2.724 -2.890 1.00 90.38 133 PHE A C 1
ATOM 1046 O O . PHE A 1 133 ? 0.966 -2.706 -1.773 1.00 90.38 133 PHE A O 1
ATOM 1053 N N . GLN A 1 134 ? 1.167 -2.885 -4.000 1.00 89.12 134 GLN A N 1
ATOM 1054 C CA . GLN A 1 134 ? 2.608 -3.069 -3.988 1.00 89.12 134 GLN A CA 1
ATOM 1055 C C . GLN A 1 134 ? 3.271 -1.996 -4.838 1.00 89.12 134 GLN A C 1
ATOM 1057 O O . GLN A 1 134 ? 2.888 -1.728 -5.977 1.00 89.12 134 GLN A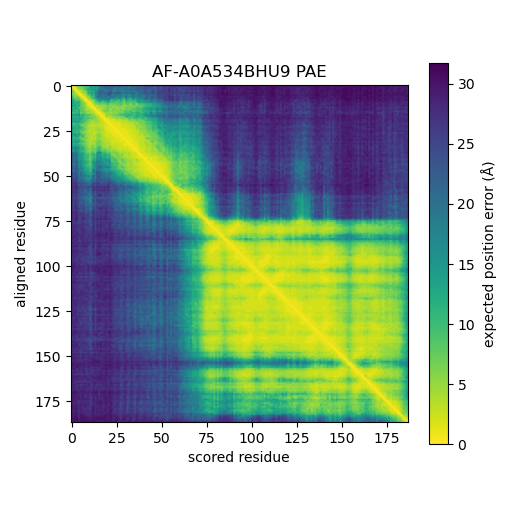 O 1
ATOM 1062 N N . ARG A 1 135 ? 4.316 -1.378 -4.294 1.00 90.38 135 ARG A N 1
ATOM 1063 C CA . ARG A 1 135 ? 5.194 -0.513 -5.074 1.00 90.38 135 ARG A CA 1
ATOM 1064 C C . ARG A 1 135 ? 6.045 -1.344 -6.017 1.00 90.38 135 ARG A C 1
ATOM 1066 O O . ARG A 1 135 ? 6.741 -2.257 -5.574 1.00 90.38 135 ARG A O 1
ATOM 1073 N N . VAL A 1 136 ? 5.981 -0.998 -7.298 1.00 88.31 136 VAL A N 1
ATOM 1074 C CA . VAL A 1 136 ? 6.641 -1.703 -8.412 1.00 88.31 136 VAL A CA 1
ATOM 1075 C C . VAL A 1 136 ? 7.722 -0.852 -9.069 1.00 88.31 136 VAL A C 1
ATOM 1077 O O . VAL A 1 136 ? 8.640 -1.360 -9.710 1.00 88.31 136 VAL A O 1
ATOM 1080 N N . HIS A 1 137 ? 7.665 0.459 -8.856 1.00 88.81 137 HIS A N 1
ATOM 1081 C CA . HIS A 1 137 ? 8.677 1.403 -9.296 1.00 88.81 137 HIS A CA 1
ATOM 1082 C C . HIS A 1 137 ? 8.866 2.493 -8.238 1.00 88.81 137 HIS A C 1
ATOM 1084 O O . HIS A 1 137 ? 7.989 2.753 -7.412 1.00 88.81 137 HIS A O 1
ATOM 1090 N N . ARG A 1 138 ? 9.985 3.225 -8.297 1.00 86.31 138 ARG A N 1
ATOM 1091 C CA . ARG A 1 138 ? 10.204 4.408 -7.439 1.00 86.31 138 ARG A CA 1
ATOM 1092 C C . ARG A 1 138 ? 9.090 5.458 -7.560 1.00 86.31 138 ARG A C 1
ATOM 1094 O O . ARG A 1 138 ? 8.963 6.282 -6.666 1.00 86.31 138 ARG A O 1
ATOM 1101 N N . SER A 1 139 ? 8.295 5.418 -8.622 1.00 90.88 139 SER A N 1
ATOM 1102 C CA . SER A 1 139 ? 7.194 6.345 -8.894 1.00 90.88 139 SER A CA 1
ATOM 1103 C C . SER A 1 139 ? 5.864 5.641 -9.160 1.00 90.88 139 SER A C 1
ATOM 1105 O O . SER A 1 139 ? 4.981 6.286 -9.705 1.00 90.88 139 SER A O 1
ATOM 1107 N N . THR A 1 140 ? 5.723 4.342 -8.854 1.00 92.50 140 THR A N 1
ATOM 1108 C CA . THR A 1 140 ? 4.502 3.593 -9.198 1.00 92.50 140 THR A CA 1
ATOM 1109 C C . THR A 1 140 ? 4.128 2.556 -8.141 1.00 92.50 140 THR A C 1
ATOM 1111 O O . THR A 1 140 ? 4.955 1.713 -7.779 1.00 92.50 140 THR A O 1
ATOM 1114 N N . ILE A 1 141 ? 2.876 2.604 -7.683 1.00 93.25 141 ILE A N 1
ATOM 1115 C CA . ILE A 1 141 ? 2.205 1.593 -6.850 1.00 93.25 141 ILE A CA 1
ATOM 1116 C C . ILE A 1 141 ? 1.086 0.970 -7.678 1.00 93.25 141 ILE A C 1
ATOM 1118 O O . ILE A 1 141 ? 0.382 1.674 -8.394 1.00 93.25 141 ILE A O 1
ATOM 1122 N N . VAL A 1 142 ? 0.919 -0.344 -7.584 1.00 93.38 142 VAL A N 1
ATOM 1123 C CA . VAL A 1 142 ? -0.096 -1.089 -8.331 1.00 93.38 142 VAL A CA 1
ATOM 1124 C C . VAL A 1 142 ? -0.991 -1.874 -7.387 1.00 93.38 142 VAL A C 1
ATOM 1126 O O . VAL A 1 142 ? -0.511 -2.382 -6.373 1.00 93.38 142 VAL A O 1
ATOM 1129 N N . ASN A 1 143 ? -2.266 -2.012 -7.744 1.00 92.12 143 ASN A N 1
ATOM 1130 C CA . ASN A 1 143 ? -3.147 -2.997 -7.136 1.00 92.12 143 ASN A CA 1
ATOM 1131 C C . ASN A 1 143 ? -2.888 -4.379 -7.754 1.00 92.12 143 ASN A C 1
ATOM 1133 O O . ASN A 1 143 ? -3.202 -4.624 -8.919 1.00 92.12 143 ASN A O 1
ATOM 1137 N N . LEU A 1 144 ? -2.326 -5.293 -6.966 1.00 87.44 144 LEU A N 1
ATOM 1138 C CA . LEU A 1 144 ? -1.954 -6.638 -7.396 1.00 87.44 144 LEU A CA 1
ATOM 1139 C C . LEU A 1 144 ? -3.151 -7.470 -7.868 1.00 87.44 144 LEU A C 1
ATOM 1141 O O . LEU A 1 144 ? -2.981 -8.320 -8.736 1.00 87.44 144 LEU A O 1
ATOM 1145 N N . ARG A 1 145 ? -4.364 -7.206 -7.362 1.00 86.88 145 ARG A N 1
ATOM 1146 C CA . ARG A 1 145 ? -5.571 -7.941 -7.781 1.00 86.88 145 ARG A CA 1
ATOM 1147 C C . ARG A 1 145 ? -5.955 -7.699 -9.236 1.00 86.88 145 ARG A C 1
ATOM 1149 O O . ARG A 1 145 ? -6.649 -8.525 -9.808 1.00 86.88 145 ARG A O 1
ATOM 1156 N N . LEU A 1 146 ? -5.540 -6.566 -9.796 1.00 86.19 146 LEU A N 1
ATOM 1157 C CA . LEU A 1 146 ? -5.882 -6.143 -11.153 1.00 86.19 146 LEU A CA 1
ATOM 1158 C C . LEU A 1 146 ? -4.722 -6.366 -12.131 1.00 86.19 146 LEU A C 1
ATOM 1160 O O . LEU A 1 146 ? -4.779 -5.936 -13.284 1.00 86.19 146 LEU A O 1
ATOM 1164 N N . VAL A 1 147 ? -3.654 -7.033 -11.682 1.00 88.06 147 VAL A N 1
ATOM 1165 C CA . VAL A 1 147 ? -2.539 -7.440 -12.534 1.00 88.06 147 VAL A CA 1
ATOM 1166 C C . VAL A 1 147 ? -2.940 -8.701 -13.291 1.00 88.06 147 VAL A C 1
ATOM 1168 O O . VAL A 1 147 ? -3.141 -9.760 -12.708 1.00 88.06 147 VAL A O 1
ATOM 1171 N N . LYS A 1 148 ? -2.991 -8.598 -14.618 1.00 86.69 148 LYS A N 1
ATOM 1172 C CA . LYS A 1 148 ? -3.331 -9.705 -15.514 1.00 86.69 148 LYS A CA 1
ATOM 1173 C C . LYS A 1 148 ? -2.125 -10.570 -15.865 1.00 86.69 148 LYS A C 1
ATOM 1175 O O . LYS A 1 148 ? -2.244 -11.786 -15.980 1.00 86.69 148 LYS A O 1
ATOM 1180 N N . SER A 1 149 ? -0.969 -9.956 -16.110 1.00 83.31 149 SER A N 1
ATOM 1181 C CA . SER A 1 149 ? 0.246 -10.698 -16.458 1.00 83.31 149 SER A CA 1
ATOM 1182 C C . SER A 1 149 ? 1.516 -9.929 -16.130 1.00 83.31 149 SER A C 1
ATOM 1184 O O . SER A 1 149 ? 1.553 -8.708 -16.260 1.00 83.31 149 SER A O 1
ATOM 1186 N N . LEU A 1 150 ? 2.576 -10.662 -15.800 1.00 84.31 150 LEU A N 1
ATOM 1187 C CA . LEU A 1 150 ? 3.942 -10.162 -15.695 1.00 84.31 150 LEU A CA 1
ATOM 1188 C C . LEU A 1 150 ? 4.747 -10.673 -16.898 1.00 84.31 150 LEU A C 1
ATOM 1190 O O . LEU A 1 150 ? 4.777 -11.876 -17.153 1.00 84.31 150 LEU A O 1
ATOM 1194 N N . ARG A 1 151 ? 5.410 -9.779 -17.634 1.00 82.19 151 ARG A N 1
ATOM 1195 C CA . ARG A 1 151 ? 6.273 -10.130 -18.769 1.00 82.19 151 ARG A CA 1
ATOM 1196 C C . ARG A 1 151 ? 7.695 -9.652 -18.540 1.00 82.19 151 ARG A C 1
ATOM 1198 O O . ARG A 1 151 ? 7.925 -8.488 -18.220 1.00 82.19 151 ARG A O 1
ATOM 1205 N N . ALA A 1 152 ? 8.654 -10.541 -18.769 1.00 79.00 152 ALA A N 1
ATOM 1206 C CA . ALA A 1 152 ? 10.052 -10.161 -18.898 1.00 79.00 152 ALA A CA 1
ATOM 1207 C C . ALA A 1 152 ? 10.297 -9.599 -20.306 1.00 79.00 152 ALA A C 1
ATOM 1209 O O . ALA A 1 152 ? 9.906 -10.203 -21.304 1.00 79.00 152 ALA A O 1
ATOM 1210 N N . HIS A 1 153 ? 10.947 -8.446 -20.389 1.00 78.19 153 HIS A N 1
ATOM 1211 C CA . HIS A 1 153 ? 11.412 -7.849 -21.633 1.00 78.19 153 HIS A CA 1
ATOM 1212 C C . HIS A 1 153 ? 12.896 -8.163 -21.865 1.00 78.19 153 HIS A C 1
ATOM 1214 O O . HIS A 1 153 ? 13.637 -8.480 -20.931 1.00 78.19 153 HIS A O 1
ATOM 1220 N N . MET A 1 154 ? 13.345 -8.038 -23.117 1.00 62.53 154 MET A N 1
ATOM 1221 C CA . MET A 1 154 ? 14.666 -8.501 -23.572 1.00 62.53 154 MET A CA 1
ATOM 1222 C C . MET A 1 154 ? 15.856 -7.855 -22.838 1.00 62.53 154 MET A C 1
ATOM 1224 O O . MET A 1 154 ? 16.930 -8.442 -22.776 1.00 62.53 154 MET A O 1
ATOM 1228 N N . ASN A 1 155 ? 15.652 -6.701 -22.196 1.00 65.81 155 ASN A N 1
ATOM 1229 C CA . ASN A 1 155 ? 16.685 -5.960 -21.460 1.00 65.81 155 ASN A CA 1
ATOM 1230 C C . ASN A 1 155 ? 16.727 -6.294 -19.950 1.00 65.81 155 ASN A C 1
ATOM 1232 O O . ASN A 1 155 ? 17.295 -5.548 -19.142 1.00 65.81 155 ASN A O 1
ATOM 1236 N N . GLY A 1 156 ? 16.070 -7.381 -19.526 1.00 66.06 156 GLY A N 1
ATOM 123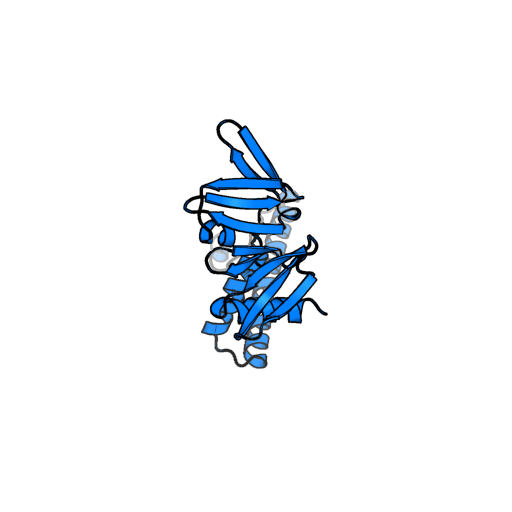7 C CA . GLY A 1 156 ? 15.917 -7.733 -18.108 1.00 66.06 156 GLY A CA 1
ATOM 1238 C C . GLY A 1 156 ? 15.031 -6.751 -17.331 1.00 66.06 156 GLY A C 1
ATOM 1239 O O . GLY A 1 156 ? 15.084 -6.704 -16.098 1.00 66.06 156 GLY A O 1
ATOM 1240 N N . GLU A 1 157 ? 14.258 -5.938 -18.051 1.00 74.38 157 GLU A N 1
ATOM 1241 C CA . GLU A 1 157 ? 13.172 -5.121 -17.513 1.00 74.38 157 GLU A CA 1
ATOM 1242 C C . GLU A 1 157 ? 11.900 -5.955 -17.466 1.00 74.38 157 GLU A C 1
ATOM 1244 O O . GLU A 1 157 ? 11.717 -6.853 -18.282 1.00 74.38 157 GLU A O 1
ATOM 1249 N N . TYR A 1 158 ? 11.042 -5.691 -16.491 1.00 81.69 158 TYR A N 1
ATOM 1250 C CA . TYR A 1 158 ? 9.802 -6.429 -16.316 1.00 81.69 158 TYR A CA 1
ATOM 1251 C C . TYR A 1 158 ? 8.646 -5.454 -16.475 1.00 81.69 158 TYR A C 1
ATOM 1253 O O . TYR A 1 158 ? 8.746 -4.301 -16.056 1.00 81.69 158 TYR A O 1
ATOM 1261 N N . PHE A 1 159 ? 7.567 -5.914 -17.090 1.00 86.19 159 PHE A N 1
ATOM 1262 C CA . PHE A 1 159 ? 6.364 -5.130 -17.313 1.00 86.19 159 PHE A CA 1
ATOM 1263 C C . PHE A 1 159 ? 5.163 -5.879 -16.757 1.00 86.19 159 PHE A C 1
ATOM 1265 O O . PHE A 1 159 ? 5.014 -7.084 -16.958 1.00 86.19 159 PHE A O 1
ATOM 1272 N N . LEU A 1 160 ? 4.329 -5.156 -16.024 1.00 87.88 160 LEU A N 1
ATOM 1273 C CA . LEU A 1 160 ? 3.061 -5.624 -15.489 1.00 87.88 160 LEU A CA 1
ATOM 1274 C C . LEU A 1 160 ? 1.952 -5.097 -16.389 1.00 87.88 160 LEU A C 1
ATOM 1276 O O . LEU A 1 160 ? 1.878 -3.895 -16.617 1.00 87.88 160 LEU A O 1
ATOM 1280 N N . THR A 1 161 ? 1.084 -5.972 -16.874 1.00 88.00 161 THR A N 1
ATOM 1281 C CA . THR A 1 161 ? -0.106 -5.581 -17.634 1.00 88.00 161 THR A CA 1
ATOM 1282 C C . THR A 1 161 ? -1.319 -5.658 -16.717 1.00 88.00 161 THR A C 1
ATOM 1284 O O . THR A 1 161 ? -1.568 -6.711 -16.127 1.00 88.00 161 THR A O 1
ATOM 1287 N N . LEU A 1 162 ? -2.069 -4.563 -16.599 1.00 87.19 162 LEU A N 1
ATOM 1288 C CA . LEU A 1 162 ? -3.324 -4.509 -15.845 1.00 87.19 162 LEU A CA 1
ATOM 1289 C C . LEU A 1 162 ? -4.507 -5.024 -16.670 1.00 87.19 162 LEU A C 1
ATOM 1291 O O . LEU A 1 162 ? -4.431 -5.103 -17.898 1.00 87.19 162 LEU A O 1
ATOM 1295 N N . GLU A 1 163 ? -5.625 -5.333 -16.012 1.00 82.00 163 GLU A N 1
ATOM 1296 C CA . GLU A 1 163 ? -6.879 -5.705 -16.686 1.00 82.00 163 GLU A CA 1
ATOM 1297 C C . GLU A 1 163 ? -7.361 -4.639 -17.683 1.00 82.00 163 GLU A C 1
ATOM 1299 O O . GLU A 1 163 ? -7.821 -4.992 -18.769 1.00 82.00 163 GLU A O 1
ATOM 1304 N N . GLY A 1 164 ? -7.156 -3.352 -17.375 1.00 75.38 164 GLY A N 1
ATOM 1305 C CA . GLY A 1 164 ? -7.438 -2.226 -18.275 1.00 75.38 164 GLY A CA 1
ATOM 1306 C C . GLY A 1 164 ? -6.490 -2.099 -19.479 1.00 75.38 164 GLY A C 1
ATOM 1307 O O . GLY A 1 164 ? -6.638 -1.186 -20.283 1.00 75.38 164 GLY A O 1
ATOM 1308 N N . GLY A 1 165 ? -5.501 -2.990 -19.621 1.00 79.19 165 GLY A N 1
ATOM 1309 C CA . GLY A 1 165 ? -4.530 -2.984 -20.723 1.00 79.19 165 GLY A CA 1
ATOM 1310 C C . GLY A 1 165 ? -3.334 -2.048 -20.521 1.00 79.19 165 GLY A C 1
ATOM 1311 O O . GLY A 1 165 ? -2.441 -2.011 -21.364 1.00 79.19 165 GLY A O 1
ATOM 1312 N N . HIS A 1 166 ? -3.280 -1.321 -19.404 1.00 83.88 166 HIS A N 1
ATOM 1313 C CA . HIS A 1 166 ? -2.147 -0.467 -19.056 1.00 83.88 166 HIS A CA 1
ATOM 1314 C C . HIS A 1 166 ? -0.906 -1.300 -18.711 1.00 83.88 166 HIS A C 1
ATOM 1316 O O . HIS A 1 166 ? -0.987 -2.247 -17.927 1.00 83.88 166 HIS A O 1
ATOM 1322 N N . GLU A 1 167 ? 0.248 -0.925 -19.270 1.00 86.50 167 GLU A N 1
ATOM 1323 C CA . GLU A 1 167 ? 1.537 -1.554 -18.974 1.00 86.50 167 GLU A CA 1
ATOM 1324 C C . GLU A 1 167 ? 2.374 -0.693 -18.023 1.00 86.50 167 GLU A C 1
ATOM 1326 O O . GLU A 1 167 ? 2.660 0.472 -18.297 1.00 86.50 167 GLU A O 1
ATOM 1331 N N . LEU A 1 168 ? 2.797 -1.286 -16.905 1.00 87.25 168 LEU A N 1
ATOM 1332 C CA . LEU A 1 168 ? 3.580 -0.641 -15.856 1.00 87.25 168 LEU A CA 1
ATOM 1333 C C . LEU A 1 168 ? 4.974 -1.246 -15.769 1.00 87.25 168 LEU A C 1
ATOM 1335 O O . LEU A 1 168 ? 5.141 -2.463 -15.688 1.00 87.25 168 LEU A O 1
ATOM 1339 N N . LYS A 1 169 ? 5.991 -0.387 -15.715 1.00 86.06 169 LYS A N 1
ATOM 1340 C CA . LYS A 1 169 ? 7.379 -0.818 -15.557 1.00 86.06 169 LYS A CA 1
ATOM 1341 C C . LYS A 1 169 ? 7.642 -1.303 -14.129 1.00 86.06 169 LYS A C 1
ATOM 1343 O O . LYS A 1 169 ? 7.456 -0.560 -13.167 1.00 86.06 169 LYS A O 1
ATOM 1348 N N . LEU A 1 170 ? 8.162 -2.518 -14.005 1.00 84.62 170 LEU A N 1
ATOM 1349 C CA . LEU A 1 170 ? 8.654 -3.099 -12.761 1.00 84.62 170 LEU A CA 1
ATOM 1350 C C . LEU A 1 170 ? 10.171 -2.890 -12.665 1.00 84.62 170 LEU A C 1
ATOM 1352 O O . LEU A 1 170 ? 10.952 -3.359 -13.498 1.00 84.62 170 LEU A O 1
ATOM 1356 N N . SER A 1 171 ? 10.599 -2.167 -11.632 1.00 77.81 171 SER A N 1
ATOM 1357 C CA . SER A 1 171 ? 12.018 -1.975 -11.334 1.00 77.81 171 SER A CA 1
ATOM 1358 C C . SER A 1 171 ? 12.626 -3.235 -10.719 1.00 77.81 171 SER A C 1
ATOM 1360 O O . SER A 1 171 ? 12.000 -3.916 -9.908 1.00 77.81 171 SER A O 1
ATOM 1362 N N . ARG A 1 172 ? 13.896 -3.502 -11.049 1.00 73.06 172 ARG A N 1
ATOM 1363 C CA . ARG A 1 172 ? 14.653 -4.669 -10.568 1.00 73.06 172 ARG A CA 1
ATOM 1364 C C . ARG A 1 172 ? 14.682 -4.767 -9.039 1.00 73.06 172 ARG A C 1
ATOM 1366 O O . ARG A 1 172 ? 14.554 -5.864 -8.521 1.00 73.06 172 ARG A O 1
ATOM 1373 N N . THR A 1 173 ? 14.774 -3.638 -8.333 1.00 74.88 173 THR A N 1
ATOM 1374 C CA . THR A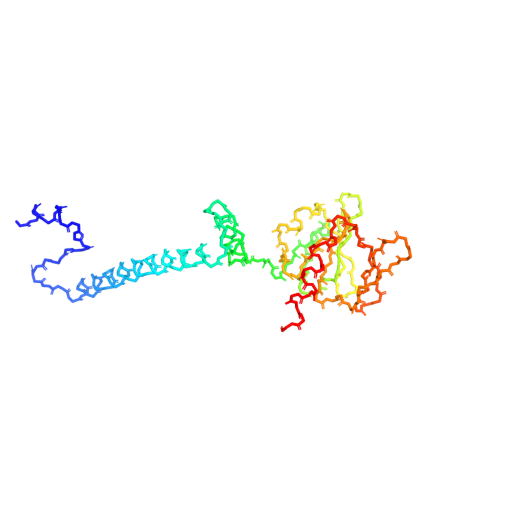 1 173 ? 14.790 -3.578 -6.857 1.00 74.88 173 THR A CA 1
ATOM 1375 C C . THR A 1 173 ? 13.459 -3.985 -6.217 1.00 74.88 173 THR A C 1
ATOM 1377 O O . THR A 1 173 ? 13.430 -4.381 -5.059 1.00 74.88 173 THR A O 1
ATOM 1380 N N . TYR A 1 174 ? 12.348 -3.872 -6.949 1.00 75.44 174 TYR A N 1
ATOM 1381 C CA . TYR A 1 174 ? 11.002 -4.158 -6.441 1.00 75.44 174 TYR A CA 1
ATOM 1382 C C . TYR A 1 174 ? 10.460 -5.511 -6.927 1.00 75.44 174 TYR A C 1
ATOM 1384 O O . TYR A 1 174 ? 9.359 -5.898 -6.542 1.00 75.44 174 TYR A O 1
ATOM 1392 N N . ARG A 1 175 ? 11.237 -6.239 -7.741 1.00 69.50 175 ARG A N 1
ATOM 1393 C CA . ARG A 1 175 ? 10.874 -7.544 -8.304 1.00 69.50 175 ARG A CA 1
ATOM 1394 C C . ARG A 1 175 ? 10.570 -8.575 -7.227 1.00 69.50 175 ARG A C 1
ATOM 1396 O O . ARG A 1 175 ? 9.483 -9.137 -7.250 1.00 69.50 175 ARG A O 1
ATOM 1403 N N . ASP A 1 176 ? 11.506 -8.794 -6.305 1.00 69.62 176 ASP A N 1
ATOM 1404 C CA . ASP A 1 176 ? 11.454 -9.927 -5.370 1.00 69.62 176 ASP A CA 1
ATOM 1405 C C . ASP A 1 176 ? 10.172 -9.907 -4.530 1.00 69.62 176 ASP A C 1
ATOM 1407 O O . ASP A 1 176 ? 9.568 -10.943 -4.261 1.00 69.62 176 ASP A O 1
ATOM 1411 N N . LYS A 1 177 ? 9.695 -8.703 -4.186 1.00 69.69 177 LYS A N 1
ATOM 1412 C CA . LYS A 1 177 ? 8.420 -8.517 -3.487 1.00 69.69 177 LYS A CA 1
ATOM 1413 C C . LYS A 1 177 ? 7.235 -8.928 -4.357 1.00 69.69 177 LYS A C 1
ATOM 1415 O O . LYS A 1 177 ? 6.381 -9.679 -3.907 1.00 69.69 177 LYS A O 1
ATOM 1420 N N . VAL A 1 178 ? 7.181 -8.455 -5.600 1.00 72.56 178 VAL A N 1
ATOM 1421 C CA . VAL A 1 178 ? 6.062 -8.728 -6.517 1.00 72.56 178 VAL A CA 1
ATOM 1422 C C . VAL A 1 178 ? 5.998 -10.208 -6.900 1.00 72.56 178 VAL A C 1
ATOM 1424 O O . VAL A 1 178 ? 4.914 -10.778 -6.943 1.00 72.56 178 VAL A O 1
ATOM 1427 N N . GLU A 1 179 ? 7.143 -10.849 -7.127 1.00 69.75 179 GLU A N 1
ATOM 1428 C CA . GLU A 1 179 ? 7.226 -12.274 -7.467 1.00 69.75 179 GLU A CA 1
ATOM 1429 C C . GLU A 1 179 ? 6.776 -13.174 -6.304 1.00 69.75 179 GLU A C 1
ATOM 1431 O O . GLU A 1 179 ? 6.015 -14.123 -6.513 1.00 69.75 179 GLU A O 1
ATOM 1436 N N . TYR A 1 180 ? 7.143 -12.825 -5.066 1.00 68.00 180 TYR A N 1
ATOM 1437 C CA . TYR A 1 180 ? 6.642 -13.496 -3.864 1.00 68.00 180 TYR A CA 1
ATOM 1438 C C . TYR A 1 180 ? 5.109 -13.406 -3.744 1.00 68.00 180 TYR A C 1
ATOM 1440 O O . TYR A 1 180 ? 4.441 -14.401 -3.468 1.00 68.00 180 TYR A O 1
ATOM 1448 N N . PHE A 1 181 ? 4.519 -12.235 -4.007 1.00 66.94 181 PHE A N 1
ATOM 1449 C CA . PHE A 1 181 ? 3.064 -12.065 -3.918 1.00 66.94 181 PHE A CA 1
ATOM 1450 C C . PHE A 1 181 ? 2.293 -12.754 -5.053 1.00 66.94 181 PHE A C 1
ATOM 1452 O O . PHE A 1 181 ? 1.229 -13.322 -4.803 1.00 66.94 181 PHE A O 1
ATOM 1459 N N . LEU A 1 182 ? 2.816 -12.746 -6.282 1.00 66.38 182 LEU A N 1
ATOM 1460 C CA . LEU A 1 182 ? 2.180 -13.427 -7.417 1.00 66.38 182 LEU A CA 1
ATOM 1461 C C . LEU A 1 182 ? 2.266 -14.957 -7.297 1.00 66.38 182 LEU A C 1
ATOM 1463 O O . LEU A 1 182 ? 1.336 -15.651 -7.693 1.00 66.38 182 LEU A O 1
ATOM 1467 N N . SER A 1 183 ? 3.343 -15.492 -6.716 1.00 61.91 183 SER A N 1
ATOM 1468 C CA . SER A 1 183 ? 3.470 -16.936 -6.461 1.00 61.91 183 SER A CA 1
ATOM 1469 C C . SER A 1 183 ? 2.630 -17.413 -5.268 1.00 61.91 183 SER A C 1
ATOM 1471 O O . SER A 1 183 ? 2.053 -18.494 -5.329 1.00 61.91 183 SER A O 1
ATOM 1473 N N . SER A 1 184 ? 2.486 -16.597 -4.217 1.00 51.06 184 SER A N 1
ATOM 1474 C CA . SER A 1 184 ? 1.678 -16.921 -3.029 1.00 51.06 184 SER A CA 1
ATOM 1475 C C . SER A 1 184 ? 0.159 -16.760 -3.217 1.00 51.06 184 SER A C 1
ATOM 1477 O O . SER A 1 184 ? -0.592 -17.185 -2.343 1.00 51.06 184 SER A O 1
ATOM 1479 N N . SER A 1 185 ? -0.307 -16.140 -4.306 1.00 44.69 185 SER A N 1
ATOM 1480 C CA . SER A 1 185 ? -1.740 -15.944 -4.610 1.00 44.69 185 SER A CA 1
ATOM 1481 C C . SER A 1 185 ? -2.307 -16.979 -5.595 1.00 44.69 185 SER A C 1
ATOM 1483 O O . SER A 1 185 ? -3.496 -16.944 -5.902 1.00 44.69 185 SER A O 1
ATOM 1485 N N . ALA A 1 186 ? -1.475 -17.920 -6.056 1.00 38.66 186 ALA A N 1
ATOM 1486 C CA . ALA A 1 186 ? -1.846 -19.017 -6.952 1.00 38.66 186 ALA A CA 1
ATOM 1487 C C . ALA A 1 186 ? -2.257 -20.319 -6.218 1.00 38.66 186 ALA A C 1
ATOM 1489 O O . ALA A 1 186 ? -2.279 -21.380 -6.845 1.00 38.66 186 ALA A O 1
ATOM 1490 N N . GLY A 1 187 ? -2.552 -20.251 -4.912 1.00 29.75 187 GLY A N 1
ATOM 1491 C CA . GLY A 1 187 ? -2.954 -21.384 -4.063 1.00 29.75 187 GLY A CA 1
ATOM 1492 C C . GLY A 1 187 ? -4.338 -21.214 -3.457 1.00 29.75 187 GLY A C 1
ATOM 1493 O O . GLY A 1 187 ? -4.636 -20.086 -3.006 1.00 29.75 187 GLY A O 1
#

Secondary structure (DSSP, 8-state):
--TTTGGGT-S---PSSPPHHHHHHHHHHHHHHHHHHHHHHHHHHHHHHHHHHH---HHHHHHHHHHHHHHHH----SEEEEEETTEEEEEEGGGEEEEEEETTEEEEEETTEEEEEES-HHHHHHHS-TTTEEEEETTEEEEGGGEEEEEE-TTS-EEEEETTS-EEEEPGGGHHHHHHHHHHT--

Solvent-accessible surface area (backbone atoms only — not comparable to full-atom values): 10906 Å² total; per-residue (Å²): 122,75,73,73,45,73,81,61,76,64,92,71,88,86,62,86,82,77,50,68,69,59,52,51,52,46,51,52,51,50,52,51,51,51,51,55,49,52,52,50,55,51,48,54,54,50,50,54,53,50,36,67,75,66,72,47,56,71,76,58,47,53,51,51,48,54,52,50,47,53,69,69,72,55,80,44,63,66,54,47,78,34,63,56,89,93,44,73,48,77,42,50,48,88,45,40,52,37,32,37,58,61,84,69,28,30,41,39,32,35,82,94,41,79,44,63,33,81,57,52,75,65,60,51,59,72,49,45,48,69,90,45,41,42,63,29,33,102,51,32,36,35,28,57,86,47,53,69,45,79,43,82,45,99,85,78,42,33,36,37,29,30,73,90,67,51,75,42,68,36,36,77,91,32,39,69,62,52,54,52,53,61,61,68,66,75,114

pLDDT: mean 76.06, std 13.46, range [29.75, 94.56]

Sequence (187 aa):
YAIQAFEARAVDYLLKPIDDARFTATLTRVREHVRARTAADQRDRLLEIIAEITGCGELALDELLARGRKAIDGRHPEVLPIRQGRETVRVSVASIEWIDAAGDYMCIHAAGNTHILRGTMKELEEILDPRLFQRVHRSTIVNLRLVKSLRAHMNGEYFLTLEGGHELKLSRTYRDKVEYFLSSSAG

Foldseek 3Di:
DVVVVVVVPDQDDADPPGDPVVVVVSVVSVVVVVVVVVVVVVVVVVLVVCCVVVVDDPVVSVVVVVVVVCLVVQPQDQWDFADDPPDTDTAGLVQFFKWFDDDQWIFTQGPNDTGIHRDAPVVVCSRHNCLQWADQDNGMIGGLVQFPDWDQDPVRWIWTAGVVRDIDTGDPVRVVVSVVSVVVVVD

Mean predicted aligned error: 16.08 Å